Protein 4LRU (pdb70)

B-factor: mean 26.32, std 8.69, range [15.8, 88.45]

Sequence (239 aa):
GSHMVKVLLALTSYNETTFYSDGKKTGVFVVEALHPFEVFRKKGYEIQLASETGTFGWDDHSVVPDFLNGEEDKEIFDNVNSEFNVALKNLKKKASDLDPNDYDIFFGSAGHGTLFDYPNAKDLQKKIATTVYDKGGVVVSAVCHGPAIFENLNDPKTGEPLIKGKKITGFTDIGEDILGVTDIMKKKGNLLTIKKQVAEKEGATYIEEPEGPWDNFTVTDGRIVTGVNPQSAVKTAEDVIAAFECN

Structure (mmCIF, N/CA/C/O backbone):
data_4LRU
#
_entry.id   4LRU
#
_cell.length_a   92.230
_cell.length_b   92.230
_cell.length_c   59.367
_cell.angle_alpha   90.00
_cell.angle_beta   90.00
_cell.angle_gamma   90.00
#
_symmetry.space_group_name_H-M   'P 42 21 2'
#
loop_
_entity.id
_entity.type
_entity.pdbx_description
1 polymer 'Glyoxalase III (glutathione-independent)'
2 non-polymer 1,2-ETHANEDIOL
3 non-polymer 'ACETATE ION'
4 water water
#
loop_
_atom_site.group_PDB
_atom_site.id
_atom_site.type_symbol
_atom_site.label_atom_id
_atom_site.label_alt_id
_atom_site.label_comp_id
_atom_site.label_asym_id
_atom_site.label_entity_id
_atom_site.label_seq_id
_atom_site.pdbx_PDB_ins_code
_atom_site.Cartn_x
_atom_site.Cartn_y
_atom_site.Cartn_z
_atom_site.occupancy
_atom_site.B_iso_or_equiv
_atom_site.auth_seq_id
_atom_site.auth_comp_id
_atom_site.auth_asym_id
_atom_site.auth_atom_id
_atom_site.pdbx_PDB_model_num
ATOM 1 N N . GLY A 1 1 ? 29.505 16.165 -4.481 1.00 38.31 -2 GLY A N 1
ATOM 2 C CA . GLY A 1 1 ? 28.740 15.220 -5.346 1.00 37.05 -2 GLY A CA 1
ATOM 3 C C . GLY A 1 1 ? 27.318 15.689 -5.580 1.00 41.24 -2 GLY A C 1
ATOM 4 O O . GLY A 1 1 ? 26.865 16.649 -4.955 1.00 39.45 -2 GLY A O 1
ATOM 5 N N . SER A 1 2 ? 26.616 15.010 -6.488 1.00 38.77 -1 SER A N 1
ATOM 6 C CA . SER A 1 2 ? 25.232 15.347 -6.822 1.00 34.23 -1 SER A CA 1
ATOM 7 C C . SER A 1 2 ? 24.408 14.075 -6.918 1.00 33.96 -1 SER A C 1
ATOM 8 O O . SER A 1 2 ? 24.955 12.970 -6.878 1.00 31.55 -1 SER A O 1
ATOM 11 N N . HIS A 1 3 ? 23.102 14.239 -7.097 1.00 35.58 0 HIS A N 1
ATOM 12 C CA . HIS A 1 3 ? 22.195 13.115 -7.299 1.00 35.46 0 HIS A CA 1
ATOM 13 C C . HIS A 1 3 ? 22.318 12.474 -8.674 1.00 34.73 0 HIS A C 1
ATOM 14 O O . HIS A 1 3 ? 21.651 11.474 -8.959 1.00 35.28 0 HIS A O 1
ATOM 21 N N . MET A 1 4 ? 23.182 13.011 -9.527 1.00 31.96 1 MET A N 1
ATOM 22 C CA . MET A 1 4 ? 23.522 12.285 -10.734 1.00 30.58 1 MET A CA 1
ATOM 23 C C . MET A 1 4 ? 24.354 11.040 -10.423 1.00 26.86 1 MET A C 1
ATOM 24 O O . MET A 1 4 ? 24.363 10.102 -11.214 1.00 26.25 1 MET A O 1
ATOM 29 N N . VAL A 1 5 ? 25.023 11.016 -9.269 1.00 26.06 2 VAL A N 1
ATOM 30 C CA . VAL A 1 5 ? 25.640 9.797 -8.781 1.00 23.91 2 VAL A CA 1
ATOM 31 C C . VAL A 1 5 ? 24.651 9.106 -7.867 1.00 24.32 2 VAL A C 1
ATOM 32 O O . VAL A 1 5 ? 24.291 9.642 -6.812 1.00 25.39 2 VAL A O 1
ATOM 36 N N . LYS A 1 6 ? 24.230 7.910 -8.263 1.00 23.30 3 LYS A N 1
ATOM 37 C CA . LYS A 1 6 ? 23.298 7.140 -7.471 1.00 22.89 3 LYS A CA 1
ATOM 38 C C . LYS A 1 6 ? 23.968 5.885 -6.956 1.00 21.98 3 LYS A C 1
ATOM 39 O O . LYS A 1 6 ? 24.561 5.119 -7.720 1.00 22.19 3 LYS A O 1
ATOM 45 N N . VAL A 1 7 ? 23.934 5.741 -5.635 1.00 20.11 4 VAL A N 1
ATOM 46 C CA . VAL A 1 7 ? 24.475 4.596 -4.956 1.00 19.55 4 VAL A CA 1
ATOM 47 C C . VAL A 1 7 ? 23.357 3.570 -4.797 1.00 19.21 4 VAL A C 1
ATOM 48 O O . VAL A 1 7 ? 22.282 3.898 -4.288 1.00 20.59 4 VAL A O 1
ATOM 52 N N . LEU A 1 8 ? 23.622 2.347 -5.239 1.00 19.72 5 LEU A N 1
ATOM 53 C CA . LEU A 1 8 ? 22.791 1.211 -4.865 1.00 18.10 5 LEU A CA 1
ATOM 54 C C . LEU A 1 8 ? 23.339 0.656 -3.570 1.00 15.81 5 LEU A C 1
ATOM 55 O O . LEU A 1 8 ? 24.410 0.025 -3.536 1.00 18.66 5 LEU A O 1
ATOM 60 N N . LEU A 1 9 ? 22.624 0.934 -2.490 1.00 17.53 6 LEU A N 1
ATOM 61 C CA . LEU A 1 9 ? 22.973 0.403 -1.186 1.00 16.83 6 LEU A CA 1
ATOM 62 C C . LEU A 1 9 ? 22.154 -0.869 -0.958 1.00 17.61 6 LEU A C 1
ATOM 63 O O . LEU A 1 9 ? 20.957 -0.806 -0.682 1.00 18.98 6 LEU A O 1
ATOM 68 N N . ALA A 1 10 ? 22.809 -2.017 -1.141 1.00 17.02 7 ALA A N 1
ATOM 69 C CA . ALA A 1 10 ? 22.158 -3.323 -1.040 1.00 18.50 7 ALA A CA 1
ATOM 70 C C . ALA A 1 10 ? 22.047 -3.742 0.430 1.00 18.39 7 ALA A C 1
ATOM 71 O O . ALA A 1 10 ? 22.977 -3.548 1.223 1.00 17.38 7 ALA A O 1
ATOM 73 N N . LEU A 1 11 ? 20.890 -4.301 0.775 1.00 17.58 8 LEU A N 1
ATOM 74 C CA . LEU A 1 11 ? 20.634 -4.927 2.056 1.00 16.61 8 LEU A CA 1
ATOM 75 C C . LEU A 1 11 ? 20.301 -6.391 1.829 1.00 16.64 8 LEU A C 1
ATOM 76 O O . LEU A 1 11 ? 19.640 -6.723 0.837 1.00 17.39 8 LEU A O 1
ATOM 81 N N . THR A 1 12 ? 20.683 -7.253 2.764 1.00 15.80 9 THR A N 1
ATOM 82 C CA . THR A 1 12 ? 20.174 -8.619 2.744 1.00 17.21 9 THR A CA 1
ATOM 83 C C . THR A 1 12 ? 18.664 -8.683 2.990 1.00 17.36 9 THR A C 1
ATOM 84 O O . THR A 1 12 ? 18.106 -7.912 3.772 1.00 18.25 9 THR A O 1
ATOM 88 N N . SER A 1 13 ? 18.026 -9.650 2.325 1.00 18.71 10 SER A N 1
ATOM 89 C CA . SER A 1 13 ? 16.607 -9.945 2.480 1.00 18.06 10 SER A CA 1
ATOM 90 C C . SER A 1 13 ? 16.342 -11.119 3.443 1.00 19.04 10 SER A C 1
ATOM 91 O O . SER A 1 13 ? 15.196 -11.403 3.776 1.00 18.28 10 SER A O 1
ATOM 94 N N . TYR A 1 14 ? 17.403 -11.766 3.919 1.00 17.53 11 TYR A N 1
ATOM 95 C CA . TYR A 1 14 ? 17.263 -12.935 4.772 1.00 19.32 11 TYR A CA 1
ATOM 96 C C . TYR A 1 14 ? 17.126 -12.454 6.208 1.00 19.38 11 TYR A C 1
ATOM 97 O O . TYR A 1 14 ? 17.942 -11.657 6.659 1.00 18.52 11 TYR A O 1
ATOM 106 N N . ASN A 1 15 ? 16.087 -12.907 6.901 1.00 18.65 12 ASN A N 1
ATOM 107 C CA . ASN A 1 15 ? 15.817 -12.454 8.270 1.00 19.66 12 ASN A CA 1
ATOM 108 C C . ASN A 1 15 ? 15.159 -13.595 9.038 1.00 21.73 12 ASN A C 1
ATOM 109 O O . ASN A 1 15 ? 13.944 -13.771 8.980 1.00 23.18 12 ASN A O 1
ATOM 114 N N . GLU A 1 16 ? 15.9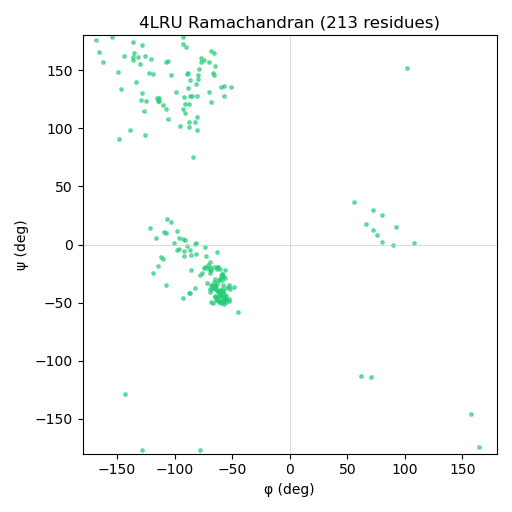88 -14.411 9.688 1.00 20.99 13 GLU A N 1
ATOM 115 C CA . GLU A 1 16 ? 15.537 -15.625 10.356 1.00 22.76 13 GLU A CA 1
ATOM 116 C C . GLU A 1 16 ? 16.347 -15.799 11.631 1.00 23.28 13 GLU A C 1
ATOM 117 O O . GLU A 1 16 ? 17.496 -15.341 11.718 1.00 22.91 13 GLU A O 1
ATOM 123 N N A THR A 1 17 ? 15.769 -16.516 12.584 0.50 24.74 14 THR A N 1
ATOM 124 N N B THR A 1 17 ? 15.749 -16.461 12.608 0.50 23.72 14 THR A N 1
ATOM 125 C CA A THR A 1 17 ? 16.511 -17.051 13.726 0.50 25.79 14 THR A CA 1
ATOM 126 C CA B THR A 1 17 ? 16.492 -17.086 13.703 0.50 23.99 14 THR A CA 1
ATOM 127 C C A THR A 1 17 ? 17.758 -17.799 13.265 0.50 26.80 14 THR A C 1
ATOM 128 C C B THR A 1 17 ? 17.786 -17.691 13.171 0.50 25.19 14 THR A C 1
ATOM 129 O O A THR A 1 17 ? 17.692 -18.659 12.388 0.50 25.90 14 THR A O 1
ATOM 130 O O B THR A 1 17 ? 17.783 -1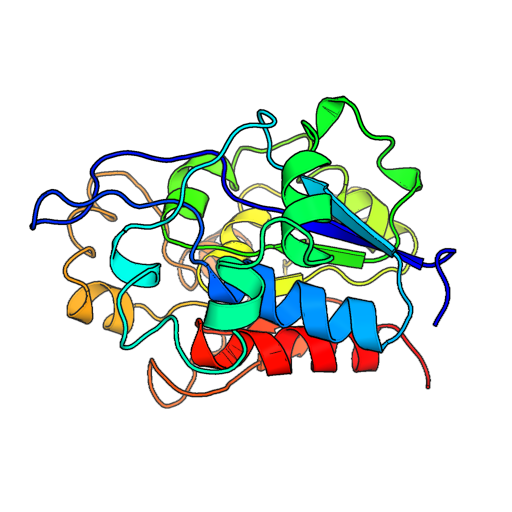8.348 12.133 0.50 23.23 14 THR A O 1
ATOM 137 N N . PHE A 1 18 ? 18.893 -17.462 13.871 1.00 26.75 15 PHE A N 1
ATOM 138 C CA . PHE A 1 18 ? 20.205 -17.804 13.326 1.00 25.43 15 PHE A CA 1
ATOM 139 C C . PHE A 1 18 ? 21.204 -18.128 14.439 1.00 29.60 15 PHE A C 1
ATOM 140 O O . PHE A 1 18 ? 21.895 -19.151 14.397 1.00 31.01 15 PHE A O 1
ATOM 148 N N . TYR A 1 19 ? 21.276 -17.255 15.436 1.00 28.51 16 TYR A N 1
ATOM 149 C CA . TYR A 1 19 ? 22.261 -17.405 16.515 1.00 30.58 16 TYR A CA 1
ATOM 150 C C . TYR A 1 19 ? 21.841 -18.481 17.523 1.00 31.64 16 TYR A C 1
ATOM 151 O O . TYR A 1 19 ? 20.653 -18.776 17.678 1.00 32.55 16 TYR A O 1
ATOM 160 N N . SER A 1 20 ? 22.823 -19.022 18.245 1.00 34.17 17 SER A N 1
ATOM 161 C CA . SER A 1 20 ? 22.562 -19.985 19.315 1.00 37.31 17 SER A CA 1
ATOM 162 C C . SER A 1 20 ? 21.610 -19.470 20.389 1.00 35.90 17 SER A C 1
ATOM 163 O O . SER A 1 20 ? 20.911 -20.255 21.031 1.00 40.81 17 SER A O 1
ATOM 166 N N . ASP A 1 21 ? 21.590 -18.159 20.608 1.00 38.93 18 ASP A N 1
ATOM 167 C CA . ASP A 1 21 ? 20.717 -17.568 21.631 1.00 39.62 18 ASP A CA 1
ATOM 168 C C . ASP A 1 21 ? 19.284 -17.385 21.119 1.00 37.41 18 ASP A C 1
ATOM 169 O O . ASP A 1 21 ? 18.422 -16.845 21.819 1.00 37.97 18 ASP A O 1
ATOM 174 N N . GLY A 1 22 ? 19.041 -17.807 19.879 1.00 37.58 19 GLY A N 1
ATOM 175 C CA . GLY A 1 22 ? 17.699 -17.788 19.311 1.00 34.53 19 GLY A CA 1
ATOM 176 C C . GLY A 1 22 ? 17.358 -16.490 18.602 1.00 32.69 19 GLY A C 1
ATOM 177 O O . GLY A 1 22 ? 16.261 -16.346 18.071 1.00 33.80 19 GLY A O 1
ATOM 178 N N . LYS A 1 23 ? 18.292 -15.543 18.591 1.00 32.36 20 LYS A N 1
ATOM 179 C CA . LYS A 1 23 ? 18.048 -14.249 17.954 1.00 30.59 20 LYS A CA 1
ATOM 180 C C . LYS A 1 23 ? 18.161 -14.356 16.436 1.00 28.74 20 LYS A C 1
ATOM 181 O O . LYS A 1 23 ? 18.817 -15.260 15.909 1.00 27.29 20 LYS A O 1
ATOM 187 N N . LYS A 1 24 ? 17.576 -13.385 15.738 1.00 24.54 21 LYS A N 1
ATOM 188 C CA . LYS A 1 24 ? 17.615 -13.358 14.280 1.00 24.11 21 LYS A CA 1
ATOM 189 C C . LYS A 1 24 ? 18.832 -12.641 13.716 1.00 23.97 21 LYS A C 1
ATOM 190 O O . LYS A 1 24 ? 19.318 -11.667 14.301 1.00 23.31 21 LYS A O 1
ATOM 196 N N . THR A 1 25 ? 19.308 -13.100 12.558 1.00 21.02 22 THR A N 1
ATOM 197 C CA . THR A 1 25 ? 20.137 -12.261 11.719 1.00 20.14 22 THR A CA 1
ATOM 198 C C . THR A 1 25 ? 19.298 -11.523 10.687 1.00 21.60 22 THR A C 1
ATOM 199 O O . THR A 1 25 ? 18.066 -11.694 10.616 1.00 19.48 22 THR A O 1
ATOM 203 N N . GLY A 1 26 ? 19.985 -10.705 9.904 1.00 19.27 23 GLY A N 1
ATOM 204 C CA . GLY A 1 26 ? 19.384 -9.760 8.977 1.00 19.86 23 GLY A CA 1
ATOM 205 C C . GLY A 1 26 ? 20.396 -8.677 8.707 1.00 18.39 23 GLY A C 1
ATOM 206 O O . GLY A 1 26 ? 21.593 -8.951 8.674 1.00 18.93 23 GLY A O 1
ATOM 207 N N . VAL A 1 27 ? 19.922 -7.455 8.507 1.00 18.31 24 VAL A N 1
ATOM 208 C CA . VAL A 1 27 ? 20.782 -6.316 8.165 1.00 16.36 24 VAL A CA 1
ATOM 209 C C . VAL A 1 27 ? 21.428 -5.775 9.441 1.00 16.83 24 VAL A C 1
ATOM 210 O O . VAL A 1 27 ? 20.743 -5.490 10.412 1.00 18.39 24 VAL A O 1
ATOM 214 N N . PHE A 1 28 ? 22.754 -5.648 9.427 1.00 17.13 25 PHE A N 1
ATOM 215 C CA . PHE A 1 28 ? 23.469 -5.077 10.566 1.00 18.84 25 PHE A CA 1
ATOM 216 C C . PHE A 1 28 ? 23.379 -3.570 10.484 1.00 18.74 25 PHE A C 1
ATOM 217 O O . PHE A 1 28 ? 23.949 -2.975 9.583 1.00 18.13 25 PHE A O 1
ATOM 225 N N . VAL A 1 29 ? 22.627 -2.958 11.391 1.00 18.96 26 VAL A N 1
ATOM 226 C CA . VAL A 1 29 ? 22.136 -1.585 11.201 1.00 19.04 26 VAL A CA 1
ATOM 227 C C . VAL A 1 29 ? 23.215 -0.637 10.684 1.00 18.58 26 VAL A C 1
ATOM 228 O O . VAL A 1 29 ? 23.030 -0.006 9.660 1.00 17.79 26 VAL A O 1
ATOM 232 N N . VAL A 1 30 ? 24.319 -0.494 11.408 1.00 19.85 27 VAL A N 1
ATOM 233 C CA . VAL A 1 30 ? 25.270 0.552 11.031 1.00 19.51 27 VAL A CA 1
ATOM 234 C C . VAL A 1 30 ? 26.000 0.286 9.719 1.00 19.24 27 VAL A C 1
ATOM 235 O O . VAL A 1 30 ? 26.553 1.203 9.137 1.00 19.54 27 VAL A O 1
ATOM 239 N N . GLU A 1 31 ? 25.958 -0.953 9.219 1.00 18.56 28 GLU A N 1
ATOM 240 C CA . GLU A 1 31 ? 26.523 -1.247 7.906 1.00 17.24 28 GLU A CA 1
ATOM 241 C C . GLU A 1 31 ? 25.711 -0.696 6.756 1.00 18.57 28 GLU A C 1
ATOM 242 O O . GLU A 1 31 ? 26.229 -0.547 5.659 1.00 19.57 28 GLU A O 1
ATOM 248 N N . ALA A 1 32 ? 24.440 -0.406 7.021 1.00 16.46 29 ALA A N 1
ATOM 2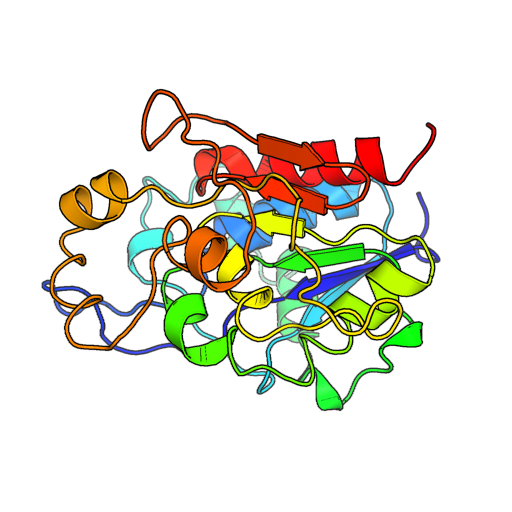49 C CA . ALA A 1 32 ? 23.601 0.387 6.143 1.00 18.23 29 ALA A CA 1
ATOM 250 C C . ALA A 1 32 ? 23.635 1.864 6.505 1.00 16.89 29 ALA A C 1
ATOM 251 O O . ALA A 1 32 ? 23.739 2.717 5.616 1.00 19.59 29 ALA A O 1
ATOM 253 N N . LEU A 1 33 ? 23.517 2.167 7.796 1.00 18.62 30 LEU A N 1
ATOM 254 C CA . LEU A 1 33 ? 23.395 3.555 8.254 1.00 19.02 30 LEU A CA 1
ATOM 255 C C . LEU A 1 33 ? 24.673 4.370 8.003 1.00 19.37 30 LEU A C 1
ATOM 256 O O . LEU A 1 33 ? 24.602 5.468 7.445 1.00 20.31 30 LEU A O 1
ATOM 261 N N . HIS A 1 34 ? 25.825 3.853 8.407 1.00 18.74 31 HIS A N 1
ATOM 262 C CA . HIS A 1 34 ? 27.064 4.599 8.235 1.00 19.00 31 HIS A CA 1
ATOM 263 C C . HIS A 1 34 ? 27.350 4.927 6.770 1.00 19.47 31 HIS A C 1
ATOM 264 O O . HIS A 1 34 ? 27.586 6.098 6.437 1.00 20.79 31 HIS A O 1
ATOM 271 N N . PRO A 1 35 ? 27.291 3.919 5.877 1.00 17.69 32 PRO A N 1
ATOM 272 C CA . PRO A 1 35 ? 27.569 4.257 4.487 1.00 19.57 32 PRO A CA 1
ATOM 273 C C . PRO A 1 35 ? 26.512 5.181 3.903 1.00 19.74 32 PRO A C 1
ATOM 274 O O . PRO A 1 35 ? 26.835 6.084 3.130 1.00 19.69 32 PRO A O 1
ATOM 278 N N . PHE A 1 36 ? 25.245 4.986 4.278 1.00 18.58 33 PHE A N 1
ATOM 279 C CA . PHE A 1 36 ? 24.199 5.909 3.853 1.00 19.12 33 PHE A CA 1
ATOM 280 C C . PHE A 1 36 ? 24.602 7.340 4.206 1.00 20.10 33 PHE A C 1
ATOM 281 O O . PHE A 1 36 ? 24.527 8.254 3.380 1.00 21.18 33 PHE A O 1
ATOM 289 N N . GLU A 1 37 ? 25.030 7.541 5.441 1.00 19.50 34 GLU A N 1
ATOM 290 C CA . GLU A 1 37 ? 25.330 8.901 5.894 1.00 20.59 34 GLU A CA 1
ATOM 291 C C . GLU A 1 37 ? 26.573 9.470 5.202 1.00 19.77 34 GLU A C 1
ATOM 292 O O . GLU A 1 37 ? 26.612 10.662 4.896 1.00 21.49 34 GLU A O 1
ATOM 298 N N . VAL A 1 38 ? 27.588 8.640 4.990 1.00 20.17 35 VAL A N 1
ATOM 299 C CA . VAL A 1 38 ? 28.809 9.094 4.311 1.00 19.43 35 VAL A CA 1
ATOM 300 C C . VAL A 1 38 ? 28.462 9.562 2.896 1.00 21.74 35 VAL A C 1
ATOM 301 O O . VAL A 1 38 ? 28.844 10.651 2.471 1.00 21.76 35 VAL A O 1
ATOM 305 N N . PHE A 1 39 ? 27.726 8.732 2.170 1.00 20.03 36 PHE A N 1
ATOM 306 C CA . PHE A 1 39 ? 27.341 9.071 0.810 1.00 20.82 36 PHE A CA 1
ATOM 307 C C . PHE A 1 39 ? 26.359 10.249 0.767 1.00 21.53 36 PHE A C 1
ATOM 308 O O . PHE A 1 39 ? 26.418 11.071 -0.146 1.00 22.74 36 PHE A O 1
ATOM 316 N N . ARG A 1 40 ? 25.464 10.338 1.745 1.00 21.79 37 ARG A N 1
ATOM 317 C CA . ARG A 1 40 ? 24.533 11.460 1.805 1.00 22.89 37 ARG A CA 1
ATOM 318 C C . ARG A 1 40 ? 25.295 12.767 1.993 1.00 23.92 37 ARG A C 1
ATOM 319 O O . ARG A 1 40 ? 25.035 13.760 1.304 1.00 25.10 37 ARG A O 1
ATOM 327 N N . LYS A 1 41 ? 26.231 12.778 2.940 1.00 24.12 38 LYS A N 1
ATOM 328 C CA . LYS A 1 41 ? 26.983 13.991 3.228 1.00 26.05 38 LYS A CA 1
ATOM 329 C C . LYS A 1 41 ? 27.839 14.402 2.033 1.00 25.37 38 LYS A C 1
ATOM 330 O O . LYS A 1 41 ? 28.041 15.594 1.777 1.00 27.89 38 LYS A O 1
ATOM 336 N N . LYS A 1 42 ? 28.264 13.409 1.262 1.00 24.60 39 LYS A N 1
ATOM 337 C CA . LYS A 1 42 ? 29.018 13.647 0.033 1.00 26.50 39 LYS A CA 1
ATOM 338 C C . LYS A 1 42 ? 28.166 14.294 -1.073 1.00 26.94 39 LYS A C 1
ATOM 339 O O . LYS A 1 42 ? 28.700 14.931 -1.967 1.00 28.42 39 LYS A O 1
ATOM 345 N N . GLY A 1 43 ? 26.850 14.102 -1.013 1.00 25.66 40 GLY A N 1
ATOM 346 C CA . GLY A 1 43 ? 25.939 14.684 -1.966 1.00 26.86 40 GLY A CA 1
ATOM 347 C C . GLY A 1 43 ? 25.313 13.745 -2.974 1.00 24.52 40 GLY A C 1
ATOM 348 O O . GLY A 1 43 ? 24.528 14.188 -3.828 1.00 26.93 40 GLY A O 1
ATOM 349 N N . TYR A 1 44 ? 25.648 12.464 -2.870 1.00 23.86 41 TYR A N 1
ATOM 350 C CA . TYR A 1 44 ? 25.105 11.451 -3.759 1.00 23.65 41 TYR A CA 1
ATOM 351 C C . TYR A 1 44 ? 23.652 11.135 -3.398 1.00 24.97 41 TYR A C 1
ATOM 352 O O . TYR A 1 44 ? 23.211 11.383 -2.273 1.00 27.44 41 TYR A O 1
ATOM 361 N N . GLU A 1 45 ? 22.924 10.587 -4.366 1.00 26.41 42 GLU A N 1
ATOM 362 C CA . GLU A 1 45 ? 21.638 9.967 -4.111 1.00 26.35 42 GLU A CA 1
ATOM 363 C C . GLU A 1 45 ? 21.861 8.524 -3.714 1.00 23.30 42 GLU A C 1
ATOM 364 O O . GLU A 1 45 ? 22.757 7.871 -4.231 1.00 23.52 42 GLU A O 1
ATOM 370 N N . ILE A 1 46 ? 21.078 8.030 -2.765 1.00 22.88 43 ILE A N 1
ATOM 371 C CA . ILE A 1 46 ? 21.215 6.656 -2.335 1.00 20.89 43 ILE A CA 1
ATOM 372 C C . ILE A 1 46 ? 19.877 5.923 -2.447 1.00 23.74 43 ILE A C 1
ATOM 373 O O . ILE A 1 46 ? 18.870 6.355 -1.881 1.00 25.17 43 ILE A O 1
ATOM 378 N N . GLN A 1 47 ? 19.896 4.821 -3.193 1.00 21.89 44 GLN A N 1
ATOM 379 C CA . GLN A 1 47 ? 18.751 3.919 -3.311 1.00 20.76 44 GLN A CA 1
ATOM 380 C C . GLN A 1 47 ? 19.038 2.632 -2.541 1.00 18.18 44 GLN A C 1
ATOM 381 O O . GLN A 1 47 ? 19.960 1.874 -2.876 1.00 19.63 44 GLN A O 1
ATOM 387 N N . LEU A 1 48 ? 18.253 2.371 -1.505 1.00 18.50 45 LEU A N 1
ATOM 388 C CA . LEU A 1 48 ? 18.343 1.103 -0.809 1.00 18.23 45 LEU A CA 1
ATOM 389 C C . LEU A 1 48 ? 17.582 0.038 -1.613 1.00 18.00 45 LEU A C 1
ATOM 390 O O . LEU A 1 48 ? 16.508 0.312 -2.176 1.00 19.02 45 LEU A O 1
ATOM 395 N N . ALA A 1 49 ? 18.116 -1.176 -1.641 1.00 19.49 46 ALA A N 1
ATOM 396 C CA . ALA A 1 49 ? 17.454 -2.294 -2.322 1.00 19.32 46 ALA A CA 1
ATOM 397 C C . ALA A 1 49 ? 17.800 -3.597 -1.629 1.00 18.75 46 ALA A C 1
ATOM 398 O O . ALA A 1 49 ? 18.915 -3.766 -1.114 1.00 19.24 46 ALA A O 1
ATOM 400 N N . SER A 1 50 ? 16.859 -4.537 -1.655 1.00 18.11 47 SER A N 1
ATOM 401 C CA . SER A 1 50 ? 17.181 -5.932 -1.394 1.00 18.06 47 SER A CA 1
ATOM 402 C C . SER A 1 50 ? 16.632 -6.792 -2.526 1.00 16.92 47 SER A C 1
ATOM 403 O O . SER A 1 50 ? 15.883 -6.320 -3.386 1.00 19.61 47 SER A O 1
ATOM 406 N N . GLU A 1 51 ? 16.979 -8.073 -2.526 1.00 18.91 48 GLU A N 1
ATOM 407 C CA . GLU A 1 51 ? 16.587 -8.924 -3.642 1.00 19.65 48 GLU A CA 1
ATOM 408 C C . GLU A 1 51 ? 15.066 -9.162 -3.700 1.00 20.09 48 GLU A C 1
ATOM 409 O O . GLU A 1 51 ? 14.502 -9.450 -4.767 1.00 21.75 48 GLU A O 1
ATOM 415 N N . THR A 1 52 ? 14.388 -8.988 -2.571 1.00 19.67 49 THR A N 1
ATOM 416 C CA . THR A 1 52 ? 12.949 -9.185 -2.499 1.00 19.95 49 THR A CA 1
ATOM 417 C C . THR A 1 52 ? 12.155 -7.894 -2.260 1.00 20.38 49 THR A C 1
ATOM 418 O O . THR A 1 52 ? 10.923 -7.901 -2.320 1.00 22.32 49 THR A O 1
ATOM 422 N N . GLY A 1 53 ? 12.855 -6.810 -1.923 1.00 19.59 50 GLY A N 1
ATOM 423 C CA . GLY A 1 53 ? 12.200 -5.625 -1.393 1.00 20.07 50 GLY A CA 1
ATOM 424 C C . GLY A 1 53 ? 11.842 -5.674 0.081 1.00 20.63 50 GLY A C 1
ATOM 425 O O . GLY A 1 53 ? 11.188 -4.756 0.602 1.00 22.26 50 GLY A O 1
ATOM 426 N N . THR A 1 54 ? 12.199 -6.768 0.757 1.00 19.11 51 THR A N 1
ATOM 427 C CA . THR A 1 54 ? 11.931 -6.924 2.178 1.00 20.00 51 THR A CA 1
ATOM 428 C C . THR A 1 54 ? 13.249 -7.115 2.914 1.00 18.56 51 THR A C 1
ATOM 429 O O . THR A 1 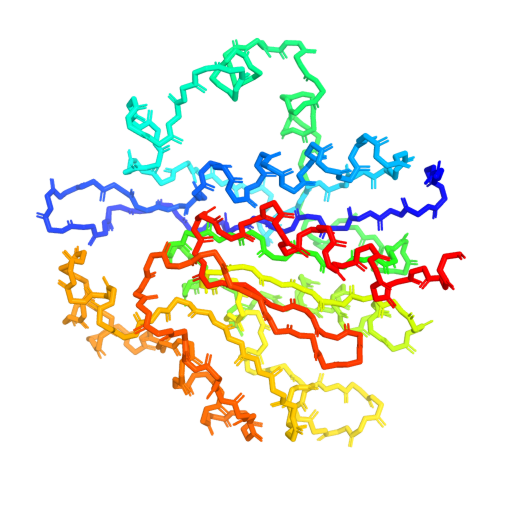54 ? 14.260 -7.469 2.315 1.00 18.78 51 THR A O 1
ATOM 433 N N . PHE A 1 55 ? 13.234 -6.855 4.215 1.00 21.64 52 PHE A N 1
ATOM 434 C CA . PHE A 1 55 ? 14.400 -7.047 5.065 1.00 20.86 52 PHE A CA 1
ATOM 435 C C . PHE A 1 55 ? 13.965 -7.013 6.526 1.00 20.24 52 PHE A C 1
ATOM 436 O O . PHE A 1 55 ? 12.846 -6.594 6.862 1.00 21.39 52 PHE A O 1
ATOM 444 N N . GLY A 1 56 ? 14.863 -7.459 7.400 1.00 20.06 53 GLY A N 1
ATOM 445 C CA . GLY A 1 56 ? 14.741 -7.207 8.832 1.00 21.58 53 GLY A CA 1
ATOM 446 C C . GLY A 1 56 ? 16.105 -6.978 9.445 1.00 19.52 53 GLY A C 1
ATOM 447 O O . GLY A 1 56 ? 17.127 -7.264 8.822 1.00 18.55 53 GLY A O 1
ATOM 448 N N . TRP A 1 57 ? 16.122 -6.389 10.637 1.00 21.11 54 TRP A N 1
ATOM 449 C CA . TRP A 1 57 ? 17.386 -6.072 11.285 1.00 20.19 54 TRP A CA 1
ATOM 450 C C . TRP A 1 57 ? 17.979 -7.306 11.937 1.00 19.51 54 TRP A C 1
ATOM 451 O O . TRP A 1 57 ? 17.260 -8.139 12.486 1.00 21.68 54 TRP A O 1
ATOM 462 N N . ASP A 1 58 ? 19.302 -7.386 11.926 1.00 19.96 55 ASP A N 1
ATOM 463 C CA . ASP A 1 58 ? 20.008 -8.354 12.758 1.00 19.01 55 ASP A CA 1
ATOM 464 C C . ASP A 1 58 ? 19.829 -7.950 14.227 1.00 21.97 55 ASP A C 1
ATOM 465 O O . ASP A 1 58 ? 20.132 -6.823 14.595 1.00 21.17 55 ASP A O 1
ATOM 470 N N . ASP A 1 59 ? 19.280 -8.834 15.054 1.00 20.35 56 ASP A N 1
ATOM 471 C CA . ASP A 1 59 ? 18.920 -8.482 16.440 1.00 21.73 56 ASP A CA 1
ATOM 472 C C . ASP A 1 59 ? 20.160 -8.069 17.253 1.00 21.91 56 ASP A C 1
ATOM 473 O O . ASP A 1 59 ? 20.073 -7.257 18.181 1.00 22.94 56 ASP A O 1
ATOM 478 N N . HIS A 1 60 ? 21.310 -8.638 16.921 1.00 23.43 57 HIS A N 1
ATOM 479 C CA . HIS A 1 60 ? 22.537 -8.301 17.637 1.00 23.54 57 HIS A CA 1
ATOM 480 C C . HIS A 1 60 ? 23.029 -6.881 17.311 1.00 23.22 57 HIS A C 1
ATOM 481 O O . HIS A 1 60 ? 23.787 -6.291 18.093 1.00 25.34 57 HIS A O 1
ATOM 488 N N . SER A 1 61 ? 22.532 -6.308 16.219 1.00 20.30 58 SER A N 1
ATOM 489 C CA . SER A 1 61 ? 23.013 -5.001 15.740 1.00 20.63 58 SER A CA 1
ATOM 490 C C . SER A 1 61 ? 22.218 -3.810 16.286 1.00 21.27 58 SER A C 1
ATOM 491 O O . SER A 1 61 ? 22.622 -2.659 16.102 1.00 22.29 58 SER A O 1
ATOM 494 N N . VAL A 1 62 ? 21.089 -4.072 16.936 1.00 23.79 59 VAL A N 1
ATOM 495 C CA . VAL A 1 62 ? 20.240 -2.998 17.476 1.00 23.61 59 VAL A CA 1
ATOM 496 C C . VAL A 1 62 ? 20.484 -2.687 18.963 1.00 25.77 59 VAL A C 1
ATOM 497 O O . VAL A 1 62 ? 19.871 -1.777 19.532 1.00 27.27 59 VAL A O 1
ATOM 501 N N . VAL A 1 63 ? 21.358 -3.453 19.602 1.00 23.64 60 VAL A N 1
ATOM 502 C CA . VAL A 1 63 ? 21.641 -3.274 21.019 1.00 26.96 60 VAL A CA 1
ATOM 503 C C . VAL A 1 63 ? 22.411 -1.976 21.263 1.00 26.54 60 VAL A C 1
ATOM 504 O O . VAL A 1 63 ? 23.090 -1.471 20.362 1.00 25.00 60 VAL A O 1
ATOM 508 N N . PRO A 1 64 ? 22.328 -1.457 22.490 1.00 28.77 61 PRO A N 1
ATOM 509 C CA . PRO A 1 64 ? 22.961 -0.181 22.815 1.00 30.07 61 PRO A CA 1
ATOM 510 C C . PRO A 1 64 ? 24.434 -0.105 22.426 1.00 30.79 61 PRO A C 1
ATOM 511 O O . PRO A 1 64 ? 24.893 0.943 21.963 1.00 30.39 61 PRO A O 1
ATOM 515 N N . ASP A 1 65 ? 25.174 -1.199 22.589 1.00 29.44 62 ASP A N 1
ATOM 516 C CA . ASP A 1 65 ? 26.601 -1.203 22.255 1.00 31.36 62 ASP A CA 1
ATOM 517 C C . ASP A 1 65 ? 26.890 -0.900 20.780 1.00 31.49 62 ASP A C 1
ATOM 518 O O . ASP A 1 65 ? 27.955 -0.376 20.446 1.00 32.20 62 ASP A O 1
ATOM 523 N N . PHE A 1 66 ? 25.971 -1.264 19.889 1.00 25.72 63 PHE A N 1
ATOM 524 C CA . PHE A 1 66 ? 26.202 -1.131 18.461 1.00 26.14 63 PHE A CA 1
ATOM 525 C C . PHE A 1 66 ? 25.349 -0.033 17.833 1.00 24.48 63 PHE A C 1
ATOM 526 O O . PHE A 1 66 ? 25.548 0.304 16.661 1.00 27.38 63 PHE A O 1
ATOM 534 N N . LEU A 1 67 ? 24.370 0.457 18.585 1.00 22.55 64 LEU A N 1
ATOM 535 C CA . LEU A 1 67 ? 23.448 1.464 18.075 1.00 23.11 64 LEU A CA 1
ATOM 536 C C . LEU A 1 67 ? 23.188 2.507 19.143 1.00 23.92 64 LEU A C 1
ATOM 537 O O . LEU A 1 67 ? 22.399 2.303 20.065 1.00 23.87 64 LEU A O 1
ATOM 542 N N . ASN A 1 68 ? 23.898 3.628 19.042 1.00 24.89 65 ASN A N 1
ATOM 543 C CA . ASN A 1 68 ? 23.903 4.615 20.106 1.00 26.25 65 ASN A CA 1
ATOM 544 C C . ASN A 1 68 ? 24.219 5.992 19.538 1.00 25.16 65 ASN A C 1
ATOM 545 O O . ASN A 1 68 ? 24.440 6.128 18.348 1.00 24.43 65 ASN A O 1
ATOM 550 N N . GLY A 1 69 ? 24.223 7.002 20.398 1.00 28.75 66 GLY A N 1
ATOM 551 C CA . GLY A 1 69 ? 24.648 8.340 19.995 1.00 30.43 66 GLY A CA 1
ATOM 552 C C . GLY A 1 69 ? 23.792 8.882 18.865 1.00 29.71 66 GLY A C 1
ATOM 553 O O . GLY A 1 69 ? 22.584 8.661 18.827 1.00 27.01 66 GLY A O 1
ATOM 554 N N A GLU A 1 70 ? 24.428 9.586 17.936 0.50 28.66 67 GLU A N 1
ATOM 555 N N B GLU A 1 70 ? 24.421 9.612 17.949 0.50 31.14 67 GLU A N 1
ATOM 556 C CA A GLU A 1 70 ? 23.715 10.216 16.831 0.50 27.62 67 GLU A CA 1
ATOM 557 C CA B GLU A 1 70 ? 23.704 10.217 16.832 0.50 32.01 67 GLU A CA 1
ATOM 558 C C A GLU A 1 70 ? 23.160 9.174 15.854 0.50 26.52 67 GLU A C 1
ATOM 559 C C B GLU A 1 70 ? 23.114 9.142 15.915 0.50 28.98 67 GLU A C 1
ATOM 560 O O A GLU A 1 70 ? 22.147 9.413 15.203 0.50 25.12 67 GLU A O 1
ATOM 561 O O B GLU A 1 70 ? 22.028 9.323 15.369 0.50 27.69 67 GLU A O 1
ATOM 572 N N . ASP A 1 71 ? 23.814 8.021 15.765 1.00 25.88 68 ASP A N 1
ATOM 573 C CA . ASP A 1 71 ? 23.310 6.906 14.938 1.00 26.18 68 ASP A CA 1
ATOM 574 C C . ASP A 1 71 ? 21.905 6.519 15.403 1.00 26.56 68 ASP A C 1
ATOM 575 O O . ASP A 1 71 ? 20.996 6.354 14.597 1.00 27.24 68 ASP A O 1
ATOM 580 N N . LYS A 1 72 ? 21.745 6.367 16.710 1.00 26.49 69 LYS A N 1
ATOM 581 C CA . LYS A 1 72 ? 20.474 5.922 17.277 1.00 24.14 69 LYS A CA 1
ATOM 582 C C . LYS A 1 72 ? 19.403 6.985 17.090 1.00 25.96 69 LYS A C 1
ATOM 583 O O . LYS A 1 72 ? 18.245 6.674 16.810 1.00 27.60 69 LYS A O 1
ATOM 589 N N . GLU A 1 73 ? 19.801 8.241 17.242 1.00 27.57 70 GLU A N 1
ATOM 590 C CA . GLU A 1 73 ? 18.896 9.359 17.011 1.00 29.45 70 GLU A CA 1
ATOM 591 C C . GLU A 1 73 ? 18.335 9.297 15.590 1.00 28.84 70 GLU A C 1
ATOM 592 O O . GLU A 1 73 ? 17.122 9.415 15.372 1.00 31.77 70 GLU A O 1
ATOM 598 N N . ILE A 1 74 ? 19.226 9.084 14.631 1.00 27.85 71 ILE A N 1
ATOM 599 C CA . ILE A 1 74 ? 18.845 8.971 13.234 1.00 25.54 71 ILE A CA 1
ATOM 600 C C . ILE A 1 74 ? 17.937 7.754 13.051 1.00 27.02 71 ILE A C 1
ATOM 601 O O . ILE A 1 74 ? 16.901 7.816 12.393 1.00 26.39 71 ILE A O 1
ATOM 606 N N . PHE A 1 75 ? 18.324 6.641 13.658 1.00 24.14 72 PHE A N 1
ATOM 607 C CA . PHE A 1 75 ? 17.535 5.428 13.569 1.00 25.22 72 PHE A CA 1
ATOM 608 C C . PHE A 1 75 ? 16.122 5.605 14.144 1.00 25.06 72 PHE A C 1
ATOM 609 O O . PHE A 1 75 ? 15.161 5.073 13.591 1.00 27.95 72 PHE A O 1
ATOM 617 N N . ASP A 1 76 ? 15.991 6.342 15.241 1.00 25.86 73 ASP A N 1
ATOM 618 C CA . ASP A 1 76 ? 14.703 6.453 15.936 1.00 27.54 73 ASP A CA 1
ATOM 619 C C . ASP A 1 76 ? 13.822 7.543 15.350 1.00 30.48 73 ASP A C 1
ATOM 620 O O . ASP A 1 76 ? 12.610 7.558 15.575 1.00 35.32 73 ASP A O 1
ATOM 625 N N . ASN A 1 77 ? 14.434 8.494 14.658 1.00 30.09 74 ASN A N 1
ATOM 626 C CA . ASN A 1 77 ? 13.688 9.619 14.100 1.00 31.89 74 ASN A CA 1
ATOM 627 C C . ASN A 1 77 ? 13.047 9.192 12.775 1.00 30.44 74 ASN A C 1
ATOM 628 O O . ASN A 1 77 ? 13.730 9.074 11.761 1.00 27.84 74 ASN A O 1
ATOM 633 N N . VAL A 1 78 ? 11.735 8.971 12.793 1.00 33.29 75 VAL A N 1
ATOM 634 C CA . VAL A 1 78 ? 11.033 8.427 11.633 1.00 34.43 75 VAL A CA 1
ATOM 635 C C . VAL A 1 78 ? 11.155 9.341 10.414 1.00 33.04 75 VAL A C 1
ATOM 636 O O . VAL A 1 78 ? 10.972 8.889 9.284 1.00 33.20 75 VAL A O 1
ATOM 640 N N . ASN A 1 79 ? 11.456 10.618 10.642 1.00 32.13 76 ASN A N 1
ATOM 641 C CA . ASN A 1 79 ? 11.606 11.573 9.554 1.00 33.63 76 ASN A CA 1
ATOM 642 C C . ASN A 1 79 ? 13.045 11.790 9.094 1.00 32.34 76 ASN A C 1
ATOM 643 O O . ASN A 1 79 ? 13.306 12.616 8.232 1.00 31.39 76 ASN A O 1
ATOM 648 N N . SER A 1 80 ? 13.984 11.025 9.634 1.00 27.69 77 SER A N 1
ATOM 649 C CA . SER A 1 80 ? 15.365 11.132 9.194 1.00 27.60 77 SER A CA 1
ATOM 650 C C . SER A 1 80 ? 15.487 10.694 7.737 1.00 25.86 77 SER A C 1
ATOM 651 O O . SER A 1 80 ? 14.696 9.878 7.266 1.00 26.10 77 SER A O 1
ATOM 654 N N . GLU A 1 81 ? 16.486 11.216 7.033 1.00 26.88 78 GLU A N 1
ATOM 655 C CA . GLU A 1 81 ? 16.709 10.842 5.649 1.00 27.62 78 GLU A CA 1
ATOM 656 C C . GLU A 1 81 ? 16.932 9.332 5.536 1.00 25.85 78 GLU A C 1
ATOM 657 O O . GLU A 1 81 ? 16.421 8.702 4.607 1.00 24.80 78 GLU A O 1
ATOM 663 N N . PHE A 1 82 ? 17.645 8.748 6.502 1.00 23.93 79 PHE A N 1
ATOM 664 C CA . PHE A 1 82 ? 17.823 7.293 6.556 1.00 22.18 79 PHE A CA 1
ATOM 665 C C . PHE A 1 82 ? 16.483 6.544 6.558 1.00 23.74 79 PHE A C 1
ATOM 666 O O . PHE A 1 82 ? 16.297 5.594 5.784 1.00 23.25 79 PHE A O 1
ATOM 674 N N . ASN A 1 83 ? 15.574 6.958 7.431 1.00 24.83 80 ASN A N 1
ATOM 675 C CA . ASN A 1 83 ? 14.256 6.314 7.523 1.00 24.44 80 ASN A CA 1
ATOM 676 C C . ASN A 1 83 ? 13.375 6.561 6.312 1.00 27.13 80 ASN A C 1
ATOM 677 O O . ASN A 1 83 ? 12.643 5.668 5.881 1.00 26.09 80 ASN A O 1
ATOM 682 N N . VAL A 1 84 ? 13.475 7.748 5.727 1.00 25.88 81 VAL A N 1
ATOM 683 C CA . VAL A 1 84 ? 12.799 8.004 4.464 1.00 28.38 81 VAL A CA 1
ATOM 684 C C . VAL A 1 84 ? 13.310 7.025 3.407 1.00 27.36 81 VAL A C 1
ATOM 685 O O . VAL A 1 84 ? 12.529 6.445 2.637 1.00 28.25 81 VAL A O 1
ATOM 689 N N . ALA A 1 85 ? 14.626 6.835 3.375 1.00 25.08 82 ALA A N 1
ATOM 690 C CA . ALA A 1 85 ? 15.234 5.907 2.436 1.00 23.97 82 ALA A CA 1
ATOM 691 C C . ALA A 1 85 ? 14.800 4.456 2.662 1.00 25.86 82 ALA A C 1
ATOM 692 O O . ALA A 1 85 ? 14.575 3.712 1.702 1.00 25.95 82 ALA A O 1
ATOM 694 N N . LEU A 1 86 ? 14.673 4.045 3.923 1.00 24.07 83 LEU A N 1
ATOM 695 C CA . LEU A 1 86 ? 14.152 2.711 4.216 1.00 26.64 83 LEU A CA 1
ATOM 696 C C . LEU A 1 86 ? 12.737 2.544 3.687 1.00 26.78 83 LEU A C 1
ATOM 697 O O . LEU A 1 86 ? 12.415 1.515 3.097 1.00 25.46 83 LEU A O 1
ATOM 702 N N . LYS A 1 87 ? 11.891 3.554 3.884 1.00 26.51 84 LYS A N 1
ATOM 703 C CA . LYS A 1 87 ? 10.552 3.537 3.312 1.00 28.77 84 LYS A CA 1
ATOM 704 C C . LYS A 1 87 ? 10.574 3.426 1.785 1.00 30.37 84 LYS A C 1
ATOM 705 O O . LYS A 1 87 ? 9.664 2.856 1.187 1.00 29.77 84 LYS A O 1
ATOM 711 N N . ASN A 1 88 ? 11.618 3.967 1.165 1.00 26.61 85 ASN A N 1
ATOM 712 C CA . ASN A 1 88 ? 11.751 3.982 -0.290 1.00 26.28 85 ASN A CA 1
ATOM 713 C C . ASN A 1 88 ? 12.535 2.779 -0.820 1.00 24.76 85 ASN A C 1
ATOM 714 O O . ASN A 1 88 ? 12.838 2.718 -2.011 1.00 24.36 85 ASN A O 1
ATOM 719 N N . LEU A 1 89 ? 12.895 1.848 0.061 1.00 23.56 86 LEU A N 1
ATOM 720 C CA . LEU A 1 89 ? 13.625 0.650 -0.338 1.00 22.16 86 LEU A CA 1
ATOM 721 C C . LEU A 1 89 ? 12.867 -0.131 -1.413 1.00 22.54 86 LEU A C 1
ATOM 722 O O . LEU A 1 89 ? 11.664 -0.325 -1.319 1.00 23.37 86 LEU A O 1
ATOM 727 N N . LYS A 1 90 ? 13.585 -0.584 -2.432 1.00 22.22 87 LYS A N 1
ATOM 728 C CA . LYS A 1 90 ? 12.943 -1.275 -3.548 1.00 22.33 87 LYS A CA 1
ATOM 729 C C . LYS A 1 90 ? 13.434 -2.702 -3.719 1.00 21.17 87 LYS A C 1
ATOM 730 O O . LYS A 1 90 ? 14.524 -3.067 -3.272 1.00 21.86 87 LYS A O 1
ATOM 736 N N A LYS A 1 91 ? 12.620 -3.511 -4.383 0.50 21.56 88 LYS A N 1
ATOM 737 N N B LYS A 1 91 ? 12.618 -3.516 -4.378 0.50 21.42 88 LYS A N 1
ATOM 738 C CA A LYS A 1 91 ? 13.068 -4.809 -4.865 0.50 20.97 88 LYS A CA 1
ATOM 739 C CA B LYS A 1 91 ? 13.070 -4.813 -4.863 0.50 20.70 88 LYS A CA 1
ATOM 740 C C A LYS A 1 91 ? 14.009 -4.592 -6.053 0.50 19.65 88 LYS A C 1
ATOM 741 C C B LYS A 1 91 ? 14.013 -4.587 -6.048 0.50 19.50 88 LYS A C 1
ATOM 742 O O A LYS A 1 91 ? 13.696 -3.811 -6.951 0.50 21.68 88 LYS A O 1
ATOM 743 O O B LYS A 1 91 ? 13.708 -3.791 -6.934 0.50 21.45 88 LYS A O 1
ATOM 754 N N . ALA A 1 92 ? 15.161 -5.261 -6.055 1.00 19.29 89 ALA A N 1
ATOM 755 C CA . ALA A 1 92 ? 16.205 -4.980 -7.056 1.00 19.89 89 ALA A CA 1
ATOM 756 C C . ALA A 1 92 ? 15.689 -5.096 -8.491 1.00 20.47 89 ALA A C 1
ATOM 757 O O . ALA A 1 92 ? 16.047 -4.294 -9.353 1.00 21.79 89 ALA A O 1
ATOM 759 N N . SER A 1 93 ? 14.839 -6.087 -8.754 1.00 22.53 90 SER A N 1
ATOM 760 C CA . SER A 1 93 ? 14.336 -6.307 -10.109 1.00 22.09 90 SER A CA 1
ATOM 761 C C . SER A 1 93 ? 13.453 -5.161 -10.611 1.00 24.59 90 SER A C 1
ATOM 762 O O . SER A 1 93 ? 13.236 -5.036 -11.817 1.00 29.44 90 SER A O 1
ATOM 765 N N . ASP A 1 94 ? 12.922 -4.348 -9.696 1.00 24.55 91 ASP A N 1
ATOM 766 C CA . ASP A 1 94 ? 12.121 -3.187 -10.077 1.00 25.61 91 ASP A CA 1
ATOM 767 C C . ASP A 1 94 ? 12.969 -1.964 -10.454 1.00 26.17 91 ASP A C 1
ATOM 768 O O . ASP A 1 94 ? 12.427 -0.920 -10.819 1.00 30.11 91 ASP A O 1
ATOM 773 N N . LEU A 1 95 ? 14.290 -2.103 -10.405 1.00 24.09 92 LEU A N 1
ATOM 774 C CA . LEU A 1 95 ? 15.194 -0.992 -10.699 1.00 24.62 92 LEU A CA 1
ATOM 775 C C . LEU A 1 95 ? 15.869 -1.187 -12.043 1.00 26.32 92 LEU A C 1
ATOM 776 O O . LEU A 1 95 ? 15.990 -2.308 -12.526 1.00 27.00 92 LEU A O 1
ATOM 781 N N . ASP A 1 96 ? 16.320 -0.088 -12.646 1.00 24.95 93 ASP A N 1
ATOM 782 C CA . ASP A 1 96 ? 17.149 -0.146 -13.854 1.00 25.86 93 ASP A CA 1
ATOM 783 C C . ASP A 1 96 ? 18.619 -0.171 -13.471 1.00 25.25 93 ASP A C 1
ATOM 784 O O . ASP A 1 96 ? 19.138 0.818 -12.953 1.00 24.88 93 ASP A O 1
ATOM 789 N N . PRO A 1 97 ? 19.300 -1.297 -13.731 1.00 24.67 94 PRO A N 1
ATOM 790 C CA . PRO A 1 97 ? 20.683 -1.404 -13.266 1.00 24.16 94 PRO A CA 1
ATOM 791 C C . PRO A 1 97 ? 21.599 -0.307 -13.815 1.00 23.70 94 PRO A C 1
ATOM 792 O O . PRO A 1 97 ? 22.594 0.027 -13.162 1.00 24.89 94 PRO A O 1
ATOM 796 N N . ASN A 1 98 ? 21.259 0.267 -14.969 1.00 26.81 95 ASN A N 1
ATOM 797 C CA . ASN A 1 98 ? 22.096 1.309 -15.591 1.00 27.88 95 ASN A CA 1
ATOM 798 C C . ASN A 1 98 ? 22.013 2.651 -14.852 1.00 26.91 95 ASN A C 1
ATOM 799 O O . ASN A 1 98 ? 22.751 3.585 -15.167 1.00 27.66 95 ASN A O 1
ATOM 804 N N . ASP A 1 99 ? 21.088 2.778 -13.904 1.00 25.61 96 ASP A N 1
ATOM 805 C CA . ASP A 1 99 ? 20.912 4.046 -13.209 1.00 24.73 96 ASP A CA 1
ATOM 806 C C . ASP A 1 99 ? 22.036 4.311 -12.188 1.00 25.29 96 ASP A C 1
ATOM 807 O O . ASP A 1 99 ? 22.213 5.450 -11.761 1.00 25.32 96 ASP A O 1
ATOM 812 N N . TYR A 1 100 ? 22.743 3.263 -11.772 1.00 22.87 97 TYR A N 1
ATOM 813 C CA . TYR A 1 100 ? 23.624 3.335 -10.596 1.00 21.79 97 TYR A CA 1
ATOM 814 C C . TYR A 1 100 ? 25.093 3.448 -10.979 1.00 22.87 97 TYR A C 1
ATOM 815 O O . TYR A 1 100 ? 25.522 2.897 -11.990 1.00 21.69 97 TYR A O 1
ATOM 824 N N . ASP A 1 101 ? 25.846 4.187 -10.161 1.00 20.64 98 ASP A N 1
ATOM 825 C CA . ASP A 1 101 ? 27.270 4.405 -10.396 1.00 20.36 98 ASP A CA 1
ATOM 826 C C . ASP A 1 101 ? 28.181 3.791 -9.335 1.00 19.29 98 ASP A C 1
ATOM 827 O O . ASP A 1 101 ? 29.380 3.658 -9.560 1.00 20.32 98 ASP A O 1
ATOM 832 N N . ILE A 1 102 ? 27.625 3.487 -8.170 1.00 19.09 99 ILE A N 1
ATOM 833 C CA . ILE A 1 102 ? 28.317 2.791 -7.087 1.00 17.52 99 ILE A CA 1
ATOM 834 C C . ILE A 1 102 ? 27.381 1.689 -6.588 1.00 18.93 99 ILE A C 1
ATOM 835 O O . ILE A 1 102 ? 26.155 1.893 -6.507 1.00 19.64 99 ILE A O 1
ATOM 840 N N . PHE A 1 103 ? 27.953 0.526 -6.284 1.00 16.84 100 PHE A N 1
ATOM 841 C CA . PHE A 1 103 ? 27.238 -0.531 -5.604 1.00 17.60 100 PHE A CA 1
ATOM 842 C C . PHE A 1 103 ? 27.914 -0.719 -4.262 1.00 17.91 100 PHE A C 1
ATOM 843 O O . PHE A 1 103 ? 29.127 -0.898 -4.197 1.00 17.98 100 PHE A O 1
ATOM 851 N N . PHE A 1 104 ? 27.136 -0.658 -3.189 1.00 16.66 101 PHE A N 1
ATOM 852 C CA . PHE A 1 104 ? 27.671 -0.910 -1.840 1.00 16.16 101 PHE A CA 1
ATOM 853 C C . PHE A 1 104 ? 26.854 -1.983 -1.124 1.00 16.76 101 PHE A C 1
ATOM 854 O O . PHE A 1 104 ? 25.670 -1.791 -0.851 1.00 17.51 101 PHE A O 1
ATOM 862 N N . GLY A 1 105 ? 27.485 -3.115 -0.843 1.00 16.18 102 GLY A N 1
ATOM 863 C CA . GLY A 1 105 ? 26.838 -4.199 -0.113 1.00 17.41 102 GLY A CA 1
ATOM 864 C C . GLY A 1 105 ? 26.963 -4.063 1.389 1.00 17.47 102 GLY A C 1
ATOM 865 O O . GLY A 1 105 ? 28.019 -4.346 1.959 1.00 17.25 102 GLY A O 1
ATOM 866 N N . SER A 1 106 ? 25.906 -3.587 2.041 1.00 15.86 103 SER A N 1
ATOM 867 C CA . SER A 1 106 ? 25.817 -3.703 3.490 1.00 16.05 103 SER A CA 1
ATOM 868 C C . SER A 1 106 ? 25.654 -5.164 3.828 1.00 17.57 103 SER A C 1
ATOM 869 O O . SER A 1 106 ? 25.346 -5.965 2.954 1.00 18.59 103 SER A O 1
ATOM 872 N N . ALA A 1 107 ? 25.823 -5.519 5.086 1.00 17.19 104 ALA A N 1
ATOM 873 C CA . ALA A 1 107 ? 25.712 -6.924 5.414 1.00 16.41 104 ALA A CA 1
ATOM 874 C C . ALA A 1 107 ? 25.051 -7.183 6.756 1.00 17.84 104 ALA A C 1
ATOM 875 O O . ALA A 1 107 ? 23.944 -6.697 7.009 1.00 18.12 104 ALA A O 1
ATOM 877 N N . GLY A 1 108 ? 25.697 -7.984 7.595 1.00 17.15 105 GLY A N 1
ATOM 878 C CA . GLY A 1 108 ? 24.993 -8.857 8.504 1.00 17.85 105 GLY A CA 1
ATOM 879 C C . GLY A 1 108 ? 25.032 -10.254 7.937 1.00 17.22 105 GLY A C 1
ATOM 880 O O . GLY A 1 108 ? 25.118 -10.419 6.725 1.00 18.45 105 GLY A O 1
ATOM 881 N N . HIS A 1 109 ? 24.977 -11.258 8.805 1.00 17.98 106 HIS A N 1
ATOM 882 C CA . HIS A 1 109 ? 25.138 -12.645 8.371 1.00 18.97 106 HIS A CA 1
ATOM 883 C C . HIS A 1 109 ? 24.040 -13.077 7.389 1.00 18.30 106 HIS A C 1
ATOM 884 O O . HIS A 1 109 ? 24.214 -14.040 6.651 1.00 18.13 106 HIS A O 1
ATOM 891 N N . GLY A 1 110 ? 22.922 -12.366 7.360 1.00 18.23 107 GLY A N 1
ATOM 892 C CA . GLY A 1 110 ? 21.857 -12.697 6.408 1.00 19.39 107 GLY A CA 1
ATOM 893 C C . GLY A 1 110 ? 22.385 -12.768 4.980 1.00 20.13 107 GLY A C 1
ATOM 894 O O . GLY A 1 110 ? 21.920 -13.585 4.166 1.00 18.53 107 GLY A O 1
ATOM 895 N N . THR A 1 111 ? 23.356 -11.925 4.647 1.00 18.24 108 THR A N 1
ATOM 896 C CA . THR A 1 111 ? 23.889 -11.892 3.282 1.00 18.38 108 TH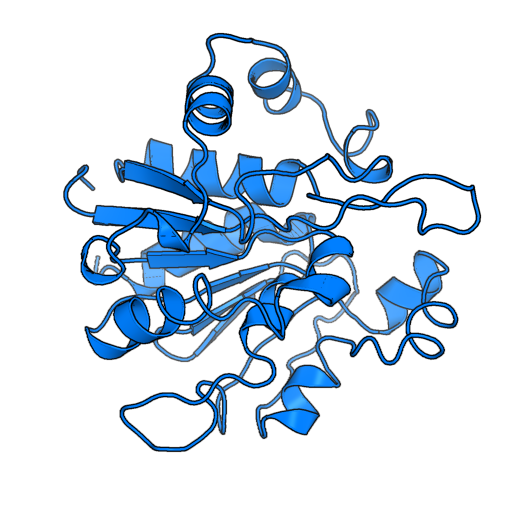R A CA 1
ATOM 897 C C . THR A 1 111 ? 24.447 -13.244 2.805 1.00 19.36 108 THR A C 1
ATOM 898 O O . THR A 1 111 ? 24.493 -13.503 1.601 1.00 18.90 108 THR A O 1
ATOM 902 N N . LEU A 1 112 ? 24.905 -14.080 3.738 1.00 18.86 109 LEU A N 1
ATOM 903 C CA . LEU A 1 112 ? 25.431 -15.392 3.410 1.00 18.53 109 LEU A CA 1
ATOM 904 C C . LEU A 1 112 ? 24.380 -16.238 2.718 1.00 19.16 109 LEU A C 1
ATOM 905 O O . LEU A 1 112 ? 24.717 -17.145 1.952 1.00 21.29 109 LEU A O 1
ATOM 910 N N . PHE A 1 113 ? 23.116 -15.948 3.016 1.00 19.72 110 PHE A N 1
ATOM 911 C CA . PHE A 1 113 ? 22.010 -16.762 2.518 1.00 19.89 110 PHE A CA 1
ATOM 912 C C . PHE A 1 113 ? 21.536 -16.312 1.140 1.00 21.52 110 PHE A C 1
ATOM 913 O O . PHE A 1 113 ? 21.235 -17.151 0.278 1.00 21.75 110 PHE A O 1
ATOM 921 N N . ASP A 1 114 ? 21.437 -15.002 0.927 1.00 18.52 111 ASP A N 1
ATOM 922 C CA . ASP A 1 114 ? 20.863 -14.497 -0.310 1.00 19.66 111 ASP A CA 1
ATOM 923 C C . ASP A 1 114 ? 21.824 -13.882 -1.312 1.00 18.76 111 ASP A C 1
ATOM 924 O O . ASP A 1 114 ? 21.633 -14.041 -2.519 1.00 19.15 111 ASP A O 1
ATOM 929 N N . TYR A 1 115 ? 22.872 -13.210 -0.850 1.00 17.68 112 TYR A N 1
ATOM 930 C CA . TYR A 1 115 ? 23.729 -12.481 -1.787 1.00 17.05 112 TYR A CA 1
ATOM 931 C C . TYR A 1 115 ? 24.339 -13.376 -2.892 1.00 16.67 112 TYR A C 1
ATOM 932 O O . TYR A 1 115 ? 24.411 -12.953 -4.025 1.00 17.67 112 TYR A O 1
ATOM 941 N N . PRO A 1 116 ? 24.779 -14.607 -2.559 1.00 18.50 113 PRO A N 1
ATOM 942 C CA . PRO A 1 116 ? 25.376 -15.422 -3.623 1.00 17.89 113 PRO A CA 1
ATOM 943 C C . PRO A 1 116 ? 24.462 -15.796 -4.780 1.00 19.67 113 PRO A C 1
ATOM 944 O O . PRO A 1 116 ? 24.953 -16.189 -5.844 1.00 18.52 113 PRO A O 1
ATOM 948 N N . ASN A 1 117 ? 23.147 -15.718 -4.567 1.00 18.58 114 ASN A N 1
ATOM 949 C CA . ASN A 1 117 ? 22.182 -16.041 -5.616 1.00 20.69 114 ASN A CA 1
ATOM 950 C C . ASN A 1 117 ? 21.274 -14.871 -5.931 1.00 19.15 114 ASN A C 1
ATOM 951 O O . ASN A 1 117 ? 20.245 -15.044 -6.605 1.00 21.90 114 ASN A O 1
ATOM 956 N N . ALA A 1 118 ? 21.663 -13.689 -5.461 1.00 18.37 115 ALA A N 1
ATOM 957 C CA . ALA A 1 118 ? 20.858 -12.486 -5.654 1.00 19.43 115 ALA A CA 1
ATOM 958 C C . ALA A 1 118 ? 21.163 -11.888 -7.014 1.00 19.26 115 ALA A C 1
ATOM 959 O O . ALA A 1 118 ? 21.813 -10.840 -7.127 1.00 20.15 115 ALA A O 1
ATOM 961 N N . LYS A 1 119 ? 20.628 -12.524 -8.059 1.00 20.34 116 LYS A N 1
ATOM 962 C CA . LYS A 1 119 ? 21.087 -12.246 -9.407 1.00 21.78 116 LYS A CA 1
ATOM 963 C C . LYS A 1 119 ? 20.761 -10.824 -9.851 1.00 21.59 116 LYS A C 1
ATOM 964 O O . LYS A 1 119 ? 21.521 -10.243 -10.596 1.00 20.68 116 LYS A O 1
ATOM 970 N N . ASP A 1 120 ? 19.653 -10.261 -9.381 1.00 19.86 117 ASP A N 1
ATOM 971 C CA . ASP A 1 120 ? 19.314 -8.876 -9.738 1.00 22.23 117 ASP A CA 1
ATOM 972 C C . ASP A 1 120 ? 20.280 -7.858 -9.106 1.00 20.34 117 ASP A C 1
ATOM 973 O O . ASP A 1 120 ? 20.812 -6.972 -9.808 1.00 20.07 117 ASP A O 1
ATOM 978 N N . LEU A 1 121 ? 20.518 -7.966 -7.800 1.00 19.36 118 LEU A N 1
ATOM 979 C CA . LEU A 1 121 ? 21.553 -7.143 -7.160 1.00 17.71 118 LEU A CA 1
ATOM 980 C C . LEU A 1 121 ? 22.901 -7.355 -7.841 1.00 18.71 118 LEU A C 1
ATOM 981 O O . LEU A 1 121 ? 23.648 -6.392 -8.080 1.00 18.23 118 LEU A O 1
ATOM 986 N N . GLN A 1 122 ? 23.226 -8.611 -8.141 1.00 18.40 119 GLN A N 1
ATOM 987 C CA . GLN A 1 122 ? 24.497 -8.912 -8.789 1.00 19.88 119 GLN A CA 1
ATOM 988 C C . GLN A 1 122 ? 24.610 -8.234 -10.150 1.00 20.33 119 GLN A C 1
ATOM 989 O O . GLN A 1 122 ? 25.702 -7.773 -10.535 1.00 21.67 119 GLN A O 1
ATOM 995 N N A LYS A 1 123 ? 23.497 -8.184 -10.881 0.50 20.46 120 LYS A N 1
ATOM 996 N N B LYS A 1 123 ? 23.499 -8.178 -10.883 0.50 20.63 120 LYS A N 1
ATOM 997 C CA A LYS A 1 123 ? 23.464 -7.541 -12.188 0.50 21.89 120 LYS A CA 1
ATOM 998 C CA B LYS A 1 123 ? 23.483 -7.542 -12.195 0.50 22.24 120 LYS A CA 1
ATOM 999 C C A LYS A 1 123 ? 23.691 -6.035 -12.045 0.50 20.64 120 LYS A C 1
ATOM 1000 C C B LYS A 1 123 ? 23.673 -6.027 -12.060 0.50 20.90 120 LYS A C 1
ATOM 1001 O O A LYS A 1 123 ? 24.381 -5.427 -12.856 0.50 21.22 120 LYS A O 1
ATOM 1002 O O B LYS A 1 123 ? 24.327 -5.407 -12.891 0.50 21.92 120 LYS A O 1
ATOM 1013 N N . ILE A 1 124 ? 23.143 -5.436 -10.991 1.00 19.95 121 ILE A N 1
ATOM 1014 C CA . ILE A 1 124 ? 23.443 -4.020 -10.717 1.00 19.68 121 ILE A CA 1
ATOM 1015 C C . ILE A 1 124 ? 24.945 -3.844 -10.442 1.00 19.11 121 ILE A C 1
ATOM 1016 O O . ILE A 1 124 ? 25.595 -2.960 -11.022 1.00 20.88 121 ILE A O 1
ATOM 1021 N N . ALA A 1 125 ? 25.514 -4.728 -9.635 1.00 20.66 122 ALA A N 1
ATOM 1022 C CA . ALA A 1 125 ? 26.956 -4.683 -9.359 1.00 19.62 122 ALA A CA 1
ATOM 1023 C C . ALA A 1 125 ? 27.802 -4.766 -10.629 1.00 19.93 122 ALA A C 1
ATOM 1024 O O . ALA A 1 125 ? 28.740 -3.982 -10.813 1.00 20.05 122 ALA A O 1
ATOM 1026 N N . THR A 1 126 ? 27.499 -5.711 -11.519 1.00 19.15 123 THR A N 1
ATOM 1027 C CA . THR A 1 126 ? 28.339 -5.878 -12.708 1.00 18.99 123 THR A CA 1
ATOM 1028 C C . THR A 1 126 ? 28.128 -4.719 -13.685 1.00 19.48 123 THR A C 1
ATOM 1029 O O . THR A 1 126 ? 29.054 -4.337 -14.416 1.00 20.78 123 THR A O 1
ATOM 1033 N N . THR A 1 127 ? 26.904 -4.183 -13.729 1.00 19.36 124 THR A N 1
ATOM 1034 C CA . THR A 1 127 ? 26.611 -3.057 -14.595 1.00 21.02 124 THR A CA 1
ATOM 1035 C C . THR A 1 127 ? 27.414 -1.845 -14.136 1.00 20.07 124 THR A C 1
ATOM 1036 O O . THR A 1 127 ? 28.059 -1.162 -14.944 1.00 22.31 124 THR A O 1
ATOM 1040 N N . VAL A 1 128 ? 27.407 -1.625 -12.828 1.00 19.22 125 VAL A N 1
ATOM 1041 C CA . VAL A 1 128 ? 28.212 -0.562 -12.206 1.00 19.22 125 VAL A CA 1
ATOM 1042 C C . VAL A 1 128 ? 29.688 -0.751 -12.527 1.00 18.48 125 VAL A C 1
ATOM 1043 O O . VAL A 1 128 ? 30.347 0.173 -13.006 1.00 20.93 125 VAL A O 1
ATOM 1047 N N . TYR A 1 129 ? 30.197 -1.968 -12.328 1.00 19.67 126 TYR A N 1
ATOM 1048 C CA . TYR A 1 129 ? 31.619 -2.218 -12.550 1.00 20.60 126 TYR A CA 1
ATOM 1049 C C . TYR A 1 129 ? 32.015 -2.045 -14.008 1.00 23.14 126 TYR A C 1
ATOM 1050 O O . TYR A 1 129 ? 33.100 -1.555 -14.301 1.00 21.05 126 TYR A O 1
ATOM 1059 N N . ASP A 1 130 ? 31.154 -2.463 -14.934 1.00 20.24 127 ASP A N 1
ATOM 1060 C CA . ASP A 1 130 ? 31.544 -2.545 -16.322 1.00 21.75 127 ASP A CA 1
ATOM 1061 C C . ASP A 1 130 ? 31.467 -1.199 -17.034 1.00 23.31 127 ASP A C 1
ATOM 1062 O O . ASP A 1 130 ? 31.901 -1.089 -18.169 1.00 27.30 127 ASP A O 1
ATOM 1067 N N . LYS A 1 131 ? 30.904 -0.195 -16.369 1.00 23.99 128 LYS A N 1
ATOM 1068 C CA . LYS A 1 131 ? 30.882 1.159 -16.923 1.00 26.16 128 LYS A CA 1
ATOM 1069 C C . LYS A 1 131 ? 31.833 2.108 -16.212 1.00 26.31 128 LYS A C 1
ATOM 1070 O O . LYS A 1 131 ? 31.847 3.309 -16.489 1.00 26.47 128 LYS A O 1
ATOM 1076 N N . GLY A 1 132 ? 32.680 1.548 -15.360 1.00 22.54 129 GLY A N 1
ATOM 1077 C CA . GLY A 1 132 ? 33.728 2.306 -14.675 1.00 21.44 129 GLY A CA 1
ATOM 1078 C C . GLY A 1 132 ? 33.338 2.851 -13.310 1.00 21.40 129 GLY A C 1
ATOM 1079 O O . GLY A 1 132 ? 34.012 3.754 -12.783 1.00 21.31 129 GLY A O 1
ATOM 1080 N N . GLY A 1 133 ? 32.242 2.347 -12.747 1.00 20.08 130 GLY A N 1
ATOM 1081 C CA . GLY A 1 133 ? 31.874 2.596 -11.370 1.00 20.33 130 GLY A CA 1
ATOM 1082 C C . GLY A 1 133 ? 32.648 1.785 -10.339 1.00 20.11 130 GLY A C 1
ATOM 1083 O O . GLY A 1 133 ? 33.563 1.028 -10.678 1.00 21.29 130 GLY A O 1
ATOM 1084 N N . VAL A 1 134 ? 32.274 1.949 -9.076 1.00 19.49 131 VAL A N 1
ATOM 1085 C CA . VAL A 1 134 ? 32.946 1.271 -7.976 1.00 17.82 131 VAL A CA 1
ATOM 1086 C C . VAL A 1 134 ? 31.969 0.283 -7.345 1.00 18.96 131 VAL A C 1
ATOM 1087 O O . VAL A 1 134 ? 30.811 0.624 -7.055 1.00 17.51 131 VAL A O 1
ATOM 1091 N N A VAL A 1 135 ? 32.451 -0.939 -7.131 0.50 18.88 132 VAL A N 1
ATOM 1092 N N B VAL A 1 135 ? 32.414 -0.959 -7.199 0.50 18.52 132 VAL A N 1
ATOM 1093 C CA A VAL A 1 135 ? 31.683 -1.983 -6.467 0.50 19.10 132 VAL A CA 1
ATOM 1094 C CA B VAL A 1 135 ? 31.664 -1.939 -6.441 0.50 18.25 132 VAL A CA 1
ATOM 1095 C C A VAL A 1 135 ? 32.369 -2.320 -5.144 0.50 18.34 132 VAL A C 1
ATOM 1096 C C B VAL A 1 135 ? 32.368 -2.157 -5.112 0.50 17.63 132 VAL A C 1
ATOM 1097 O O A VAL A 1 135 ? 33.593 -2.497 -5.087 0.50 20.00 132 VAL A O 1
ATOM 1098 O O B VAL A 1 135 ? 33.601 -2.074 -5.007 0.50 18.32 132 VAL A O 1
ATOM 1105 N N . SER A 1 136 ? 31.573 -2.399 -4.086 1.00 16.60 133 SER A N 1
ATOM 1106 C CA . SER A 1 136 ? 32.084 -2.399 -2.725 1.00 17.14 133 SER A CA 1
ATOM 1107 C C . SER A 1 136 ? 31.159 -3.185 -1.815 1.00 17.76 133 SER A C 1
ATOM 1108 O O . SER A 1 136 ? 29.978 -3.374 -2.106 1.00 17.29 133 SER A O 1
ATOM 1111 N N . ALA A 1 137 ? 31.708 -3.647 -0.702 1.00 18.26 134 ALA A N 1
ATOM 1112 C CA . ALA A 1 137 ? 30.926 -4.309 0.320 1.00 18.93 134 ALA A CA 1
ATOM 1113 C C . ALA A 1 137 ? 31.703 -4.337 1.623 1.00 17.86 134 ALA A C 1
ATOM 1114 O O . ALA A 1 137 ? 32.936 -4.284 1.643 1.00 17.94 134 ALA A O 1
ATOM 1116 N N . VAL A 1 138 ? 30.961 -4.462 2.709 1.00 17.41 135 VAL A N 1
ATOM 1117 C CA . VAL A 1 138 ? 31.566 -4.585 4.033 1.00 18.46 135 VAL A CA 1
ATOM 1118 C C . VAL A 1 138 ? 31.124 -5.878 4.716 1.00 22.88 135 VAL A C 1
ATOM 1119 O O . VAL A 1 138 ? 30.019 -6.362 4.504 1.00 21.38 135 VAL A O 1
ATOM 1123 N N . CYS A 1 139 ? 32.021 -6.436 5.532 1.00 22.42 136 CYS A N 1
ATOM 1124 C CA . CYS A 1 139 ? 31.680 -7.518 6.469 1.00 22.33 136 CYS A CA 1
ATOM 1125 C C . CYS A 1 139 ? 31.397 -8.827 5.720 1.00 19.92 136 CYS A C 1
ATOM 1126 O O . CYS A 1 139 ? 32.297 -9.348 5.083 1.00 18.38 136 CYS A O 1
ATOM 1129 N N . HIS A 1 140 ? 30.165 -9.346 5.737 1.00 20.71 137 HIS A N 1
ATOM 1130 C CA . HIS A 1 140 ? 29.842 -10.487 4.851 1.00 18.96 137 HIS A CA 1
ATOM 1131 C C . HIS A 1 140 ? 29.343 -10.069 3.478 1.00 18.36 137 HIS A C 1
ATOM 1132 O O . HIS A 1 140 ? 29.048 -10.912 2.621 1.00 19.40 137 HIS A O 1
ATOM 1139 N N . GLY A 1 141 ? 29.250 -8.763 3.277 1.00 17.24 138 GLY A N 1
ATOM 1140 C CA . GLY A 1 141 ? 28.823 -8.199 1.999 1.00 18.87 138 GLY A CA 1
ATOM 1141 C C . GLY A 1 141 ? 29.514 -8.767 0.775 1.00 16.19 138 GLY A C 1
ATOM 1142 O O . GLY A 1 141 ? 28.896 -8.858 -0.292 1.00 17.83 138 GLY A O 1
ATOM 1143 N N . PRO A 1 142 ? 30.817 -9.080 0.872 1.00 16.27 139 PRO A N 1
ATOM 1144 C CA . PRO A 1 142 ? 31.506 -9.646 -0.287 1.00 16.10 139 PRO A CA 1
ATOM 1145 C C . PRO A 1 142 ? 30.979 -10.998 -0.764 1.00 16.92 139 PRO A C 1
ATOM 1146 O O . PRO A 1 142 ? 31.396 -11.489 -1.815 1.00 18.43 139 PRO A O 1
ATOM 1150 N N . ALA A 1 143 ? 30.047 -11.580 -0.019 1.00 19.04 140 ALA A N 1
ATOM 1151 C CA . ALA A 1 143 ? 29.288 -12.723 -0.530 1.00 18.98 140 ALA A CA 1
ATOM 1152 C C . ALA A 1 143 ? 28.592 -12.387 -1.848 1.00 19.02 140 ALA A C 1
ATOM 1153 O O . ALA A 1 143 ? 28.291 -13.288 -2.622 1.00 18.84 140 ALA A O 1
ATOM 1155 N N . ILE A 1 144 ? 28.372 -11.100 -2.117 1.00 17.64 141 ILE A N 1
ATOM 1156 C CA . ILE A 1 144 ? 27.818 -10.679 -3.404 1.00 19.00 141 ILE A CA 1
ATOM 1157 C C . ILE A 1 144 ? 28.694 -11.112 -4.580 1.00 17.06 141 ILE A C 1
ATOM 1158 O O . ILE A 1 144 ? 28.216 -11.291 -5.702 1.00 18.31 141 ILE A O 1
ATOM 1163 N N . PHE A 1 145 ? 29.982 -11.305 -4.330 1.00 18.39 142 PHE A N 1
ATOM 1164 C CA . PHE A 1 145 ? 30.900 -11.678 -5.396 1.00 18.73 142 PHE A CA 1
ATOM 1165 C C . PHE A 1 145 ? 30.938 -13.185 -5.633 1.00 18.71 142 PHE A C 1
ATOM 1166 O O . PHE A 1 145 ? 31.574 -13.675 -6.569 1.00 20.13 142 PHE A O 1
ATOM 1174 N N . GLU A 1 146 ? 30.299 -13.940 -4.750 1.00 18.17 143 GLU A N 1
ATOM 1175 C CA . GLU A 1 146 ? 30.242 -15.374 -4.913 1.00 18.79 143 GLU A CA 1
ATOM 1176 C C . GLU A 1 146 ? 29.339 -15.709 -6.109 1.00 19.51 143 GLU A C 1
ATOM 1177 O O . GLU A 1 146 ? 28.243 -15.172 -6.239 1.00 19.69 143 GLU A O 1
ATOM 1183 N N . ASN A 1 147 ? 29.837 -16.568 -6.989 1.00 22.36 144 ASN A N 1
ATOM 1184 C CA . ASN A 1 147 ? 29.150 -16.927 -8.239 1.00 24.55 144 ASN A CA 1
ATOM 1185 C C . ASN A 1 147 ? 29.014 -15.787 -9.235 1.00 22.76 144 ASN A C 1
ATOM 1186 O O . ASN A 1 147 ? 28.203 -15.868 -10.164 1.00 26.90 144 ASN A O 1
ATOM 1191 N N . LEU A 1 148 ? 29.803 -14.730 -9.085 1.00 19.91 145 LEU A N 1
ATOM 1192 C CA . LEU A 1 148 ? 29.599 -13.546 -9.920 1.00 22.59 145 LEU A CA 1
ATOM 1193 C C . LEU A 1 148 ? 30.667 -13.420 -10.994 1.00 22.42 145 LEU A C 1
ATOM 1194 O O . LEU A 1 148 ? 31.818 -13.078 -10.709 1.00 21.73 145 LEU A O 1
ATOM 1199 N N . ASN A 1 149 ? 30.283 -13.679 -12.235 1.00 23.13 146 ASN A N 1
ATOM 1200 C CA . ASN A 1 149 ? 31.213 -13.474 -13.330 1.00 24.98 146 ASN A CA 1
ATOM 1201 C C . ASN A 1 149 ? 31.080 -12.039 -13.846 1.00 22.71 146 ASN A C 1
ATOM 1202 O O . ASN A 1 149 ? 30.005 -11.433 -13.777 1.00 23.61 146 ASN A O 1
ATOM 1207 N N . ASP A 1 150 ? 32.191 -11.479 -14.290 1.00 23.07 147 ASP A N 1
ATOM 1208 C CA . ASP A 1 150 ? 32.193 -10.162 -14.937 1.00 22.25 147 ASP A CA 1
ATOM 1209 C C . ASP A 1 150 ? 31.935 -10.384 -16.428 1.00 23.00 147 ASP A C 1
ATOM 1210 O O . ASP A 1 150 ? 32.663 -11.118 -17.082 1.00 22.66 147 ASP A O 1
ATOM 1215 N N . PRO A 1 151 ? 30.860 -9.797 -16.973 1.00 22.89 148 PRO A N 1
ATOM 1216 C CA . PRO A 1 151 ? 30.558 -10.048 -18.379 1.00 26.52 148 PRO A CA 1
ATOM 1217 C C . PRO A 1 151 ? 31.695 -9.664 -19.318 1.00 27.82 148 PRO A C 1
ATOM 1218 O O . PRO A 1 151 ? 31.831 -10.242 -20.391 1.00 28.64 148 PRO A O 1
ATOM 1222 N N . LYS A 1 152 ? 32.517 -8.706 -18.898 1.00 28.89 149 LYS A N 1
ATOM 1223 C CA . LYS A 1 152 ? 33.605 -8.214 -19.736 1.00 28.86 149 LYS A CA 1
ATOM 1224 C C . LYS A 1 152 ? 34.774 -9.188 -19.850 1.00 31.46 149 LYS A C 1
ATOM 1225 O O . LYS A 1 152 ? 35.572 -9.094 -20.787 1.00 31.70 149 LYS A O 1
ATOM 1231 N N . THR A 1 153 ? 34.875 -10.130 -18.916 1.00 27.77 150 THR A N 1
ATOM 1232 C CA . THR A 1 153 ? 36.008 -11.050 -18.906 1.00 29.82 150 THR A CA 1
ATOM 1233 C C . THR A 1 153 ? 35.615 -12.517 -19.079 1.00 29.00 150 THR A C 1
ATOM 1234 O O . THR A 1 153 ? 36.447 -13.322 -19.461 1.00 29.09 150 THR A O 1
ATOM 1238 N N . GLY A 1 154 ? 34.380 -12.866 -18.719 1.00 25.98 151 GLY A N 1
ATOM 1239 C CA . GLY A 1 154 ? 33.968 -14.271 -18.649 1.00 26.10 151 GLY A CA 1
ATOM 1240 C C . GLY A 1 154 ? 34.572 -15.014 -17.470 1.00 28.08 151 GLY A C 1
ATOM 1241 O O . GLY A 1 154 ? 34.540 -16.254 -17.430 1.00 29.30 151 GLY A O 1
ATOM 1242 N N . GLU A 1 155 ? 35.152 -14.261 -16.537 1.00 24.67 152 GLU A N 1
ATOM 1243 C CA . GLU A 1 155 ? 35.750 -14.825 -15.327 1.00 24.46 152 GLU A CA 1
ATOM 1244 C C . GLU A 1 155 ? 35.161 -14.149 -14.102 1.00 22.24 152 GLU A C 1
ATOM 1245 O O . GLU A 1 155 ? 34.538 -13.092 -14.202 1.00 22.16 152 GLU A O 1
ATOM 1251 N N . PRO A 1 156 ? 35.316 -14.769 -12.925 1.00 22.50 153 PRO A N 1
ATOM 1252 C CA . PRO A 1 156 ? 34.789 -14.139 -11.727 1.00 21.04 153 PRO A CA 1
ATOM 1253 C C . PRO A 1 156 ? 35.252 -12.694 -11.604 1.00 22.24 153 PRO A C 1
ATOM 1254 O O . PRO A 1 156 ? 36.426 -12.382 -11.858 1.00 22.37 153 PRO A O 1
ATOM 1258 N N . LEU A 1 157 ? 34.324 -11.816 -11.264 1.00 19.72 154 LEU A N 1
ATOM 1259 C CA . LEU A 1 157 ? 34.627 -10.400 -11.156 1.00 20.65 154 LEU A CA 1
ATOM 1260 C C . LEU A 1 157 ? 35.835 -10.106 -10.249 1.00 21.40 154 LEU A C 1
ATOM 1261 O O . LEU A 1 157 ? 36.622 -9.203 -10.530 1.00 23.40 154 LEU A O 1
ATOM 1266 N N . ILE A 1 158 ? 35.987 -10.871 -9.170 1.00 20.09 155 ILE A N 1
ATOM 1267 C CA . ILE A 1 158 ? 37.122 -10.682 -8.274 1.00 20.96 155 ILE A CA 1
ATOM 1268 C C . ILE A 1 158 ? 38.283 -11.630 -8.502 1.00 20.82 155 ILE A C 1
ATOM 1269 O O . ILE A 1 158 ? 39.212 -11.655 -7.704 1.00 20.08 155 ILE A O 1
ATOM 1274 N N . LYS A 1 159 ? 38.281 -12.366 -9.603 1.00 22.00 156 LYS A N 1
ATOM 1275 C CA . LYS A 1 159 ? 39.441 -13.205 -9.921 1.00 22.40 156 LYS A CA 1
ATOM 1276 C C . LYS A 1 159 ? 40.683 -12.328 -9.988 1.00 24.75 156 LYS A C 1
ATOM 1277 O O . LYS A 1 159 ? 40.694 -11.330 -10.689 1.00 23.81 156 LYS A O 1
ATOM 1283 N N . GLY A 1 160 ? 41.728 -12.706 -9.265 1.00 23.36 157 GLY A N 1
ATOM 1284 C CA . GLY A 1 160 ? 43.000 -11.987 -9.335 1.00 23.90 157 GLY A CA 1
ATOM 1285 C C . GLY A 1 160 ? 43.006 -10.654 -8.592 1.00 24.48 157 GLY A C 1
ATOM 1286 O O . GLY A 1 160 ? 43.991 -9.903 -8.688 1.00 26.79 157 GLY A O 1
ATOM 1287 N N . LYS A 1 161 ? 41.934 -10.381 -7.847 1.00 23.32 158 LYS A N 1
ATOM 1288 C CA . LYS A 1 161 ? 41.774 -9.146 -7.076 1.00 22.55 158 LYS A CA 1
ATOM 1289 C C . LYS A 1 161 ? 41.978 -9.434 -5.595 1.00 23.93 158 LYS A C 1
ATOM 1290 O O . LYS A 1 161 ? 41.832 -10.573 -5.137 1.00 23.84 158 LYS A O 1
ATOM 1296 N N . LYS A 1 162 ? 42.308 -8.391 -4.851 1.00 22.15 159 LYS A N 1
ATOM 1297 C CA . LYS A 1 162 ? 42.435 -8.468 -3.399 1.00 20.83 159 LYS A CA 1
ATOM 1298 C C . LYS A 1 162 ? 41.166 -7.946 -2.752 1.00 20.67 159 LYS A C 1
ATOM 1299 O O . LYS A 1 162 ? 40.669 -6.882 -3.119 1.00 21.23 159 LYS A O 1
ATOM 1305 N N . ILE A 1 163 ? 40.641 -8.714 -1.802 1.00 18.84 160 ILE A N 1
ATOM 1306 C CA . ILE A 1 163 ? 39.515 -8.298 -1.002 1.00 18.70 160 ILE A CA 1
ATOM 1307 C C . ILE A 1 163 ? 39.744 -8.629 0.461 1.00 20.19 160 ILE A C 1
ATOM 1308 O O . ILE A 1 163 ? 40.615 -9.428 0.810 1.00 20.25 160 ILE A O 1
ATOM 1313 N N . THR A 1 164 ? 38.979 -7.970 1.312 1.00 18.18 161 THR A N 1
ATOM 1314 C CA . THR A 1 164 ? 38.850 -8.400 2.690 1.00 19.41 161 THR A CA 1
ATOM 1315 C C . THR A 1 164 ? 37.374 -8.526 3.044 1.00 19.75 161 THR A C 1
ATOM 1316 O O . THR A 1 164 ? 36.502 -8.393 2.179 1.00 19.12 161 THR A O 1
ATOM 1320 N N . GLY A 1 165 ? 37.105 -8.843 4.302 1.00 20.02 162 GLY A N 1
ATOM 1321 C CA . GLY A 1 165 ? 35.744 -9.088 4.778 1.00 17.92 162 GLY A CA 1
ATOM 1322 C C . GLY A 1 165 ? 35.834 -9.782 6.122 1.00 18.02 162 GLY A C 1
ATOM 1323 O O . GLY A 1 165 ? 36.928 -9.990 6.657 1.00 18.13 162 GLY A O 1
ATOM 1324 N N . PHE A 1 166 ? 34.690 -10.192 6.645 1.00 18.05 163 PHE A N 1
ATOM 1325 C CA . PHE A 1 166 ? 34.611 -10.675 8.018 1.00 19.08 163 PHE A CA 1
ATOM 1326 C C . PHE A 1 166 ? 35.522 -11.883 8.225 1.00 18.85 163 PHE A C 1
ATOM 1327 O O . PHE A 1 166 ? 35.594 -12.781 7.389 1.00 19.12 163 PHE A O 1
ATOM 1335 N N . THR A 1 167 ? 36.248 -11.880 9.331 1.00 19.84 164 THR A N 1
ATOM 1336 C CA . THR A 1 167 ? 37.305 -12.866 9.553 1.00 18.92 164 THR A CA 1
ATOM 1337 C C . THR A 1 167 ? 36.752 -14.218 10.003 1.00 19.49 164 THR A C 1
ATOM 1338 O O . THR A 1 167 ? 35.718 -14.292 10.663 1.00 19.71 164 THR A O 1
ATOM 1342 N N . ASP A 1 168 ? 37.471 -15.283 9.678 1.00 21.14 165 ASP A N 1
ATOM 1343 C CA . ASP A 1 168 ? 37.145 -16.605 10.210 1.00 22.05 165 ASP A CA 1
ATOM 1344 C C . ASP A 1 168 ? 37.092 -16.611 11.736 1.00 22.52 165 ASP A C 1
ATOM 1345 O O . ASP A 1 168 ? 36.196 -17.212 12.325 1.00 24.94 165 ASP A O 1
ATOM 1350 N N . ILE A 1 169 ? 38.065 -15.987 12.403 1.00 20.92 166 ILE A N 1
ATOM 1351 C CA . ILE A 1 169 ? 38.074 -16.048 13.848 1.00 21.19 166 ILE A CA 1
ATOM 1352 C C . ILE A 1 169 ? 36.841 -15.328 14.409 1.00 19.80 166 ILE A C 1
ATOM 1353 O O . ILE A 1 169 ? 36.281 -15.733 15.429 1.00 22.86 166 ILE A O 1
ATOM 1358 N N . GLY A 1 170 ? 36.425 -14.260 13.740 1.00 20.26 167 GLY A N 1
ATOM 1359 C CA . GLY A 1 170 ? 35.219 -13.531 14.124 1.00 21.10 167 GLY A CA 1
ATOM 1360 C C . GLY A 1 170 ? 34.006 -14.449 14.179 1.00 21.83 167 GLY A C 1
ATOM 1361 O O . GLY A 1 170 ? 33.155 -14.323 15.066 1.00 22.17 167 GLY A O 1
ATOM 1362 N N . GLU A 1 171 ? 33.945 -15.404 13.254 1.00 20.63 168 GLU A N 1
ATOM 1363 C CA . GLU A 1 171 ? 32.825 -16.357 13.255 1.00 21.35 168 GLU A CA 1
ATOM 1364 C C . GLU A 1 171 ? 32.830 -17.236 14.495 1.00 23.25 168 GLU A C 1
ATOM 1365 O O . GLU A 1 171 ? 31.767 -17.576 15.028 1.00 23.30 168 GLU A O 1
ATOM 1371 N N . ASP A 1 172 ? 34.027 -17.604 14.973 1.00 22.48 169 ASP A N 1
ATOM 1372 C CA . ASP A 1 172 ? 34.161 -18.373 16.200 1.00 25.46 169 ASP A CA 1
ATOM 1373 C C . ASP A 1 172 ? 33.644 -17.535 17.363 1.00 25.22 169 ASP A C 1
ATOM 1374 O O . ASP A 1 172 ? 32.900 -18.009 18.211 1.00 25.53 169 ASP A O 1
ATOM 1379 N N . ILE A 1 173 ? 34.090 -16.285 17.412 1.00 24.31 170 ILE A N 1
ATOM 1380 C CA . ILE A 1 173 ? 33.797 -15.433 18.545 1.00 24.37 170 ILE A CA 1
ATOM 1381 C C . ILE A 1 173 ? 32.280 -15.209 18.636 1.00 23.01 170 ILE A C 1
ATOM 1382 O O . ILE A 1 173 ? 31.720 -15.202 19.740 1.00 27.40 170 ILE A O 1
ATOM 1387 N N . LEU A 1 174 ? 31.618 -15.174 17.490 1.00 24.51 171 LEU A N 1
ATOM 1388 C CA . LEU A 1 174 ? 30.167 -14.985 17.464 1.00 26.01 171 LEU A CA 1
ATOM 1389 C C . LEU A 1 174 ? 29.396 -16.296 17.588 1.00 29.23 171 LEU A C 1
ATOM 1390 O O . LEU A 1 174 ? 28.160 -16.302 17.669 1.00 29.31 171 LEU A O 1
AT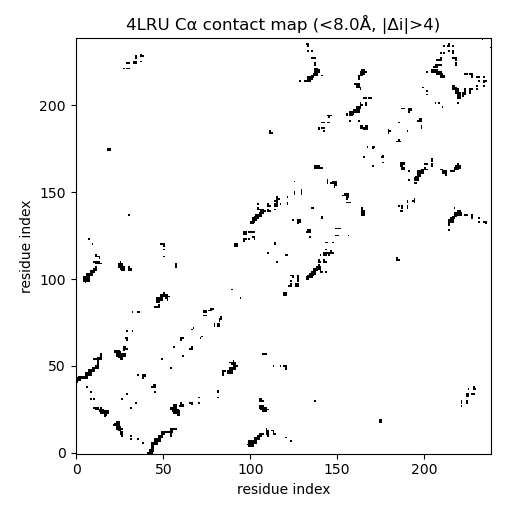OM 1395 N N . GLY A 1 175 ? 30.126 -17.402 17.603 1.00 27.70 172 GLY A N 1
ATOM 1396 C CA . GLY A 1 175 ? 29.544 -18.715 17.803 1.00 28.79 172 GLY A CA 1
ATOM 1397 C C . GLY A 1 175 ? 28.748 -19.228 16.614 1.00 30.44 172 GLY A C 1
ATOM 1398 O O . GLY A 1 175 ? 27.818 -20.022 16.789 1.00 31.70 172 GLY A O 1
ATOM 1399 N N . VAL A 1 176 ? 29.122 -18.809 15.406 1.00 27.58 173 VAL A N 1
ATOM 1400 C CA . VAL A 1 176 ? 28.391 -19.239 14.207 1.00 29.38 173 VAL A CA 1
ATOM 1401 C C . VAL A 1 176 ? 29.192 -20.081 13.207 1.00 29.46 173 VAL A C 1
ATOM 1402 O O . VAL A 1 176 ? 28.699 -20.431 12.132 1.00 28.61 173 VAL A O 1
ATOM 1406 N N . THR A 1 177 ? 30.423 -20.437 13.549 1.00 27.24 174 THR A N 1
ATOM 1407 C CA . THR A 1 177 ? 31.224 -21.239 12.645 1.00 27.73 174 THR A CA 1
ATOM 1408 C C . THR A 1 177 ? 30.557 -22.573 12.260 1.00 27.28 174 THR A C 1
ATOM 1409 O O . THR A 1 177 ? 30.523 -22.929 11.087 1.00 30.27 174 THR A O 1
ATOM 1413 N N . ASP A 1 178 ? 30.030 -23.304 13.233 1.00 31.22 175 ASP A N 1
ATOM 1414 C CA . ASP A 1 178 ? 29.458 -24.625 12.944 1.00 34.39 175 ASP A CA 1
ATOM 1415 C C . ASP A 1 178 ? 28.174 -24.483 12.133 1.00 32.85 175 ASP A C 1
ATOM 1416 O O . ASP A 1 178 ? 27.923 -25.258 11.203 1.00 31.77 175 ASP A O 1
ATOM 1421 N N . ILE A 1 179 ? 27.374 -23.489 12.497 1.00 31.07 176 ILE A N 1
ATOM 1422 C CA . ILE A 1 179 ? 26.177 -23.131 11.735 1.00 33.07 176 ILE A CA 1
ATOM 1423 C C . ILE A 1 179 ? 26.524 -22.903 10.269 1.00 30.72 176 ILE A C 1
ATOM 1424 O O . ILE A 1 179 ? 25.866 -23.431 9.374 1.00 31.32 176 ILE A O 1
ATOM 1429 N N . MET A 1 180 ? 27.581 -22.136 10.023 1.00 28.30 177 MET A N 1
ATOM 1430 C CA . MET A 1 180 ? 27.989 -21.815 8.664 1.00 27.48 177 MET A CA 1
ATOM 1431 C C . MET A 1 180 ? 28.460 -23.047 7.889 1.00 29.11 177 MET A C 1
ATOM 1432 O O . MET A 1 180 ? 28.096 -23.234 6.731 1.00 29.29 177 MET A O 1
ATOM 1437 N N A LYS A 1 181 ? 29.234 -23.907 8.543 0.50 32.25 178 LYS A N 1
ATOM 1438 N N B LYS A 1 181 ? 29.304 -23.858 8.524 0.50 31.99 178 LYS A N 1
ATOM 1439 C CA A LYS A 1 181 ? 29.795 -25.075 7.877 0.50 34.56 178 LYS A CA 1
ATOM 1440 C CA B LYS A 1 181 ? 29.786 -25.096 7.923 0.50 33.95 178 LYS A CA 1
ATOM 1441 C C A LYS A 1 181 ? 28.700 -26.075 7.514 0.50 36.09 178 LYS A C 1
ATOM 1442 C C B LYS A 1 181 ? 28.597 -25.905 7.432 0.50 34.96 178 LYS A C 1
ATOM 1443 O O A LYS A 1 181 ? 28.787 -26.762 6.496 0.50 37.41 178 LYS A O 1
ATOM 1444 O O B LYS A 1 181 ? 28.513 -26.271 6.258 0.50 33.32 178 LYS A O 1
ATOM 1455 N N . LYS A 1 182 ? 27.669 -26.144 8.348 1.00 35.19 179 LYS A N 1
ATOM 1456 C CA . LYS A 1 182 ? 26.568 -27.063 8.126 1.00 39.83 179 LYS A CA 1
ATOM 1457 C C . LYS A 1 182 ? 25.673 -26.555 7.003 1.00 37.73 179 LYS A C 1
ATOM 1458 O O . LYS A 1 182 ? 25.072 -27.340 6.282 1.00 35.67 179 LYS A O 1
ATOM 1464 N N . GLY A 1 183 ? 25.587 -25.235 6.859 1.00 32.83 180 GLY A N 1
ATOM 1465 C CA . GLY A 1 183 ? 24.741 -24.624 5.834 1.00 31.17 180 GLY A CA 1
ATOM 1466 C C . GLY A 1 183 ? 25.453 -24.368 4.521 1.00 30.26 180 GLY A C 1
ATOM 1467 O O . GLY A 1 183 ? 24.886 -23.759 3.615 1.00 31.62 180 GLY A O 1
ATOM 1468 N N . ASN A 1 184 ? 26.712 -24.789 4.428 1.00 33.07 181 ASN A N 1
ATOM 1469 C CA . ASN A 1 184 ? 27.532 -24.498 3.257 1.00 33.25 181 ASN A CA 1
ATOM 1470 C C . ASN A 1 184 ? 27.575 -23.009 3.021 1.00 27.41 181 ASN A C 1
ATOM 1471 O O . ASN A 1 184 ? 27.531 -22.548 1.885 1.00 31.40 181 ASN A O 1
ATOM 1476 N N . LEU A 1 185 ? 27.608 -22.249 4.111 1.00 27.61 182 LEU A N 1
ATOM 1477 C CA . LEU A 1 185 ? 27.773 -20.810 4.025 1.00 22.67 182 LEU A CA 1
ATOM 1478 C C . LEU A 1 185 ? 29.257 -20.461 4.078 1.00 25.67 182 LEU A C 1
ATOM 1479 O O . LEU A 1 185 ? 29.935 -20.783 5.040 1.00 30.02 182 LEU A O 1
ATOM 1484 N N . LEU A 1 186 ? 29.758 -19.808 3.044 1.00 22.29 183 LEU A N 1
ATOM 1485 C CA . LEU A 1 186 ? 31.198 -19.623 2.909 1.00 21.33 183 LEU A CA 1
ATOM 1486 C C . LEU A 1 186 ? 31.628 -18.359 3.628 1.00 21.51 183 LEU A C 1
ATOM 1487 O O . LEU A 1 186 ? 30.999 -17.315 3.482 1.00 22.51 183 LEU A O 1
ATOM 1492 N N . THR A 1 187 ? 32.717 -18.459 4.385 1.00 20.33 184 THR A N 1
ATOM 1493 C CA . THR A 1 187 ? 33.359 -17.272 4.921 1.00 20.17 184 THR A CA 1
ATOM 1494 C C . THR A 1 187 ? 33.925 -16.455 3.776 1.00 19.28 184 THR A C 1
ATOM 1495 O O . THR A 1 187 ? 34.078 -16.946 2.666 1.00 20.61 184 THR A O 1
ATOM 1499 N N . ILE A 1 188 ? 34.270 -15.207 4.045 1.00 19.59 185 ILE A N 1
ATOM 1500 C CA . ILE A 1 188 ? 34.731 -14.370 2.965 1.00 18.55 185 ILE A CA 1
ATOM 1501 C C . ILE A 1 188 ? 36.072 -14.866 2.421 1.00 18.66 185 ILE A C 1
ATOM 1502 O O . ILE A 1 188 ? 36.316 -14.788 1.212 1.00 20.64 185 ILE A O 1
ATOM 1507 N N A LYS A 1 189 ? 36.924 -15.393 3.296 0.50 19.21 186 LYS A N 1
ATOM 1508 N N B LYS A 1 189 ? 36.918 -15.437 3.281 0.50 18.54 186 LYS A N 1
ATOM 1509 C CA A LYS A 1 189 ? 38.150 -16.038 2.859 0.50 21.40 186 LYS A CA 1
ATOM 1510 C CA B LYS A 1 189 ? 38.174 -16.049 2.839 0.50 20.32 186 LYS A CA 1
ATOM 1511 C C A LYS A 1 189 ? 37.806 -17.136 1.851 0.50 21.23 186 LYS A C 1
ATOM 1512 C C B LYS A 1 189 ? 37.906 -17.243 1.910 0.50 20.34 186 LYS A C 1
ATOM 1513 O O A LYS A 1 189 ? 38.371 -17.183 0.766 0.50 22.20 186 LYS A O 1
ATOM 1514 O O B LYS A 1 189 ? 38.648 -17.492 0.953 0.50 20.80 186 LYS A O 1
ATOM 1525 N N . GLN A 1 190 ? 36.848 -17.987 2.206 1.00 22.19 187 GLN A N 1
ATOM 1526 C CA . GLN A 1 190 ? 36.410 -19.079 1.331 1.00 21.67 187 GLN A CA 1
ATOM 1527 C C . GLN A 1 190 ? 35.820 -18.553 0.014 1.00 21.75 187 GLN A C 1
ATOM 1528 O O . GLN A 1 190 ? 36.010 -19.151 -1.041 1.00 23.46 187 GLN A O 1
ATOM 1534 N N . VAL A 1 191 ? 35.093 -17.450 0.077 1.00 20.96 188 VAL A N 1
ATOM 1535 C CA . VAL A 1 191 ? 34.586 -16.800 -1.140 1.00 20.85 188 VAL A CA 1
ATOM 1536 C C . VAL A 1 191 ? 35.734 -16.400 -2.050 1.00 23.18 188 VAL A C 1
ATOM 1537 O O . VAL A 1 191 ? 35.700 -16.665 -3.258 1.00 21.82 188 VAL A O 1
ATOM 1541 N N . ALA A 1 192 ? 36.744 -15.744 -1.479 1.00 20.98 189 ALA A N 1
ATOM 1542 C CA . ALA A 1 192 ? 37.946 -15.424 -2.237 1.00 23.02 189 ALA A CA 1
ATOM 1543 C C . ALA A 1 192 ? 38.565 -16.690 -2.851 1.00 22.52 189 ALA A C 1
ATOM 1544 O O . ALA A 1 192 ? 38.911 -16.710 -4.028 1.00 24.17 189 ALA A O 1
ATOM 1546 N N . GLU A 1 193 ? 38.708 -17.759 -2.070 1.00 22.53 190 GLU A N 1
ATOM 1547 C CA . GLU A 1 193 ? 39.314 -18.980 -2.583 1.00 24.77 190 GLU A CA 1
ATOM 1548 C C . GLU A 1 193 ? 38.505 -19.523 -3.758 1.00 24.04 190 GLU A C 1
ATOM 1549 O O . GLU A 1 193 ? 39.068 -19.973 -4.761 1.00 24.77 190 GLU A O 1
ATOM 1555 N N . LYS A 1 194 ? 37.185 -19.505 -3.618 1.00 21.99 191 LYS A N 1
ATOM 1556 C CA . LYS A 1 194 ? 36.297 -20.052 -4.643 1.00 22.68 191 LYS A CA 1
ATOM 1557 C C . LYS A 1 194 ? 36.447 -19.292 -5.961 1.00 22.33 191 LYS A C 1
ATOM 1558 O O . LYS A 1 194 ? 36.391 -19.883 -7.057 1.00 23.68 191 LYS A O 1
ATOM 1564 N N . GLU A 1 195 ? 36.572 -17.976 -5.847 1.00 21.65 192 GLU A N 1
ATOM 1565 C CA . GLU A 1 195 ? 36.552 -17.082 -7.001 1.00 20.95 192 GLU A CA 1
ATOM 1566 C C . GLU A 1 195 ? 37.945 -16.796 -7.573 1.00 23.31 192 GLU A C 1
ATOM 1567 O O . GLU A 1 195 ? 38.063 -16.158 -8.615 1.00 24.37 192 GLU A O 1
ATOM 1573 N N . GLY A 1 196 ? 38.993 -17.271 -6.912 1.00 21.66 193 GLY A N 1
ATOM 1574 C CA . GLY A 1 196 ? 40.364 -17.018 -7.369 1.00 22.87 193 GLY A CA 1
ATOM 1575 C C . GLY A 1 196 ? 40.865 -15.637 -6.983 1.00 21.65 193 GLY A C 1
ATOM 1576 O O . GLY A 1 196 ? 41.789 -15.112 -7.622 1.00 24.19 193 GLY A O 1
ATOM 1577 N N . ALA A 1 197 ? 40.288 -15.083 -5.918 1.00 22.51 194 ALA A N 1
ATOM 1578 C CA . ALA A 1 197 ? 40.724 -13.804 -5.365 1.00 21.76 194 ALA A CA 1
ATOM 1579 C C . ALA A 1 197 ? 41.749 -14.067 -4.270 1.00 22.48 194 ALA A C 1
ATOM 1580 O O . ALA A 1 197 ? 41.945 -15.209 -3.850 1.00 25.25 194 ALA A O 1
ATOM 1582 N N . THR A 1 198 ? 42.351 -12.989 -3.778 1.00 24.11 195 THR A N 1
ATOM 1583 C CA . THR A 1 198 ? 43.252 -13.057 -2.635 1.00 24.56 195 THR A CA 1
ATOM 1584 C C . THR A 1 198 ? 42.558 -12.376 -1.465 1.00 23.90 195 THR A C 1
ATOM 1585 O O . THR A 1 198 ? 42.216 -11.194 -1.541 1.00 24.09 195 THR A O 1
ATOM 1589 N N . TYR A 1 199 ? 42.345 -13.124 -0.383 1.00 23.45 196 TYR A N 1
ATOM 1590 C CA . TYR A 1 199 ? 41.795 -12.549 0.826 1.00 22.60 196 TYR A CA 1
ATOM 1591 C C . TYR A 1 199 ? 42.929 -11.938 1.665 1.00 23.07 196 TYR A C 1
ATOM 1592 O O . TYR A 1 199 ? 43.927 -12.595 1.966 1.00 24.68 196 TYR A O 1
ATOM 1601 N N . ILE A 1 200 ? 42.743 -10.677 2.039 1.00 22.87 197 ILE A N 1
ATOM 1602 C CA . ILE A 1 200 ? 43.681 -9.979 2.914 1.00 22.06 197 ILE A CA 1
ATOM 1603 C C . ILE A 1 200 ? 43.095 -9.912 4.323 1.00 21.43 197 ILE A C 1
ATOM 1604 O O . ILE A 1 200 ? 42.046 -9.297 4.538 1.00 22.54 197 ILE A O 1
ATOM 1609 N N A GLU A 1 201 ? 43.761 -10.558 5.276 0.50 24.77 198 GLU A N 1
ATOM 1610 N N B GLU A 1 201 ? 43.742 -10.580 5.270 0.50 22.82 198 GLU A N 1
ATOM 1611 C CA A GLU A 1 201 ? 43.237 -10.648 6.638 0.50 26.48 198 GLU A CA 1
ATOM 1612 C CA B GLU A 1 201 ? 43.214 -10.617 6.624 0.50 22.82 198 GLU A CA 1
ATOM 1613 C C A GLU A 1 201 ? 43.728 -9.454 7.468 0.50 24.85 198 GLU A C 1
ATOM 1614 C C B GLU A 1 201 ? 43.705 -9.395 7.395 0.50 22.90 198 GLU A C 1
ATOM 1615 O O A GLU A 1 201 ? 44.921 -9.170 7.494 0.50 25.50 198 GLU A O 1
ATOM 1616 O O B GLU A 1 201 ? 44.868 -9.024 7.297 0.50 23.99 198 GLU A O 1
ATOM 1627 N N . PRO A 1 202 ? 42.807 -8.750 8.146 1.00 23.39 199 PRO A N 1
ATOM 1628 C CA . PRO A 1 202 ? 43.237 -7.704 9.070 1.00 22.95 199 PRO A CA 1
ATOM 1629 C C . PRO A 1 202 ? 44.053 -8.309 10.223 1.00 26.00 199 PRO A C 1
ATOM 1630 O O . PRO A 1 202 ? 43.992 -9.517 10.479 1.00 25.55 199 PRO A O 1
ATOM 1634 N N . GLU A 1 203 ? 44.805 -7.480 10.925 1.00 27.00 200 GLU A N 1
ATOM 1635 C CA . GLU A 1 203 ? 45.600 -7.988 12.043 1.00 29.37 200 GLU A CA 1
ATOM 1636 C C . GLU A 1 203 ? 44.692 -8.603 13.101 1.00 28.07 200 GLU A C 1
ATOM 1637 O O . GLU A 1 203 ? 44.993 -9.669 13.651 1.00 30.31 200 GLU A O 1
ATOM 1643 N N . GLY A 1 204 ? 43.566 -7.939 13.352 1.00 24.06 201 GLY A N 1
ATOM 1644 C CA . GLY A 1 204 ? 42.587 -8.425 14.312 1.00 23.98 201 GLY A CA 1
ATOM 1645 C C . GLY A 1 204 ? 41.180 -8.306 13.775 1.00 22.12 201 GLY A C 1
ATOM 1646 O O . GLY A 1 204 ? 40.913 -7.510 12.866 1.00 23.24 201 GLY A O 1
ATOM 1647 N N . PRO A 1 205 ? 40.251 -9.094 14.334 1.00 21.38 202 PRO A N 1
ATOM 1648 C CA . PRO A 1 205 ? 38.934 -9.238 13.727 1.00 21.21 202 PRO A CA 1
ATOM 1649 C C . PRO A 1 205 ? 38.060 -7.987 13.800 1.00 19.23 202 PRO A C 1
ATOM 1650 O O . PRO A 1 205 ? 37.088 -7.892 13.057 1.00 20.33 202 PRO A O 1
ATOM 1654 N N . TRP A 1 206 ? 38.396 -7.068 14.709 1.00 20.38 203 TRP A N 1
ATOM 1655 C CA . TRP A 1 206 ? 37.586 -5.880 14.960 1.00 21.18 203 TRP A CA 1
ATOM 1656 C C . TRP A 1 206 ? 38.250 -4.599 14.461 1.00 22.70 203 TRP A C 1
ATOM 1657 O O . TRP A 1 206 ? 37.792 -3.487 14.767 1.00 22.75 203 TRP A O 1
ATOM 1668 N N . ASP A 1 207 ? 39.325 -4.758 13.701 1.00 22.71 204 ASP A N 1
ATOM 1669 C CA . ASP A 1 207 ? 40.092 -3.623 13.186 1.00 22.58 204 ASP A CA 1
ATOM 1670 C C . ASP A 1 207 ? 39.243 -2.842 12.184 1.00 20.96 204 ASP A C 1
ATOM 1671 O O . ASP A 1 207 ? 38.450 -3.421 11.437 1.00 21.20 204 ASP A O 1
ATOM 1676 N N . ASN A 1 208 ? 39.470 -1.535 12.152 1.00 22.79 205 ASN A N 1
ATOM 1677 C CA . ASN A 1 208 ? 38.964 -0.662 11.095 1.00 21.59 205 ASN A CA 1
ATOM 1678 C C . ASN A 1 208 ? 39.888 -0.798 9.880 1.00 21.18 205 ASN A C 1
ATOM 1679 O O . ASN A 1 208 ? 40.998 -0.262 9.873 1.00 22.90 205 ASN A O 1
ATOM 1684 N N . PHE A 1 209 ? 39.480 -1.620 8.917 1.00 20.15 206 PHE A N 1
ATOM 1685 C CA . PHE A 1 209 ? 40.380 -2.031 7.845 1.00 20.24 206 PHE A CA 1
ATOM 1686 C C . PHE A 1 209 ? 39.614 -2.213 6.551 1.00 18.00 206 PHE A C 1
ATOM 1687 O O . PHE A 1 209 ? 38.550 -2.828 6.537 1.00 18.93 206 PHE A O 1
ATOM 1695 N N . THR A 1 210 ? 40.185 -1.660 5.484 1.00 19.15 207 THR A N 1
ATOM 1696 C CA . THR A 1 210 ? 39.680 -1.828 4.140 1.00 19.27 207 THR A CA 1
ATOM 1697 C C . THR A 1 210 ? 40.787 -2.203 3.161 1.00 19.67 207 THR A C 1
ATOM 1698 O O . THR A 1 210 ? 41.983 -1.992 3.421 1.00 22.10 207 THR A O 1
ATOM 1702 N N . VAL A 1 211 ? 40.354 -2.748 2.029 1.00 20.20 208 VAL A N 1
ATOM 1703 C CA . VAL A 1 211 ? 41.241 -3.058 0.916 1.00 18.94 208 VAL A CA 1
ATOM 1704 C C . VAL A 1 211 ? 40.656 -2.449 -0.338 1.00 19.11 208 VAL A C 1
ATOM 1705 O O . VAL A 1 211 ? 39.462 -2.621 -0.614 1.00 19.99 208 VAL A O 1
ATOM 1709 N N . THR A 1 212 ? 41.486 -1.714 -1.082 1.00 17.84 209 THR A N 1
ATOM 1710 C CA . THR A 1 212 ? 41.098 -1.170 -2.379 1.00 19.66 209 THR A CA 1
ATOM 1711 C C . THR A 1 212 ? 41.931 -1.862 -3.439 1.00 21.74 209 THR A C 1
ATOM 1712 O O . THR A 1 212 ? 43.184 -1.888 -3.351 1.00 23.08 209 THR A O 1
ATOM 1716 N N . ASP A 1 213 ? 41.249 -2.440 -4.426 1.00 20.05 210 ASP A N 1
ATOM 1717 C CA . ASP A 1 213 ? 41.910 -2.964 -5.603 1.00 20.43 210 ASP A CA 1
ATOM 1718 C C . ASP A 1 213 ? 41.241 -2.325 -6.803 1.00 22.39 210 ASP A C 1
ATOM 1719 O O . ASP A 1 213 ? 40.195 -2.787 -7.272 1.00 21.79 210 ASP A O 1
ATOM 1724 N N . GLY A 1 214 ? 41.821 -1.225 -7.272 1.00 22.35 211 GLY A N 1
ATOM 1725 C CA . GLY A 1 214 ? 41.219 -0.463 -8.349 1.00 23.44 211 GLY A CA 1
ATOM 1726 C C . GLY A 1 214 ? 39.867 0.070 -7.929 1.00 21.73 211 GLY A C 1
ATOM 1727 O O . GLY A 1 214 ? 39.777 0.904 -7.030 1.00 22.44 211 GLY A O 1
ATOM 1728 N N . ARG A 1 215 ? 38.816 -0.444 -8.563 1.00 20.80 212 ARG A N 1
ATOM 1729 C CA . ARG A 1 215 ? 37.445 0.000 -8.297 1.00 19.73 212 ARG A CA 1
ATOM 1730 C C . ARG A 1 215 ? 36.649 -1.039 -7.498 1.00 20.17 212 ARG A C 1
ATOM 1731 O O . ARG A 1 215 ? 35.415 -1.048 -7.487 1.00 20.31 212 ARG A O 1
ATOM 1739 N N . ILE A 1 216 ? 37.374 -1.900 -6.796 1.00 19.23 213 ILE A N 1
ATOM 1740 C CA . ILE A 1 216 ? 36.763 -2.807 -5.825 1.00 19.50 213 ILE A CA 1
ATOM 1741 C C . ILE A 1 216 ? 37.252 -2.417 -4.439 1.00 19.64 213 ILE A C 1
ATOM 1742 O O . ILE A 1 216 ? 38.455 -2.359 -4.193 1.00 20.28 213 ILE A O 1
ATOM 1747 N N . VAL A 1 217 ? 36.310 -2.134 -3.548 1.00 19.36 214 VAL A N 1
ATOM 1748 C CA . VAL A 1 217 ? 36.641 -1.693 -2.193 1.00 18.58 214 VAL A CA 1
ATOM 1749 C C . VAL A 1 217 ? 35.877 -2.545 -1.191 1.00 19.16 214 VAL A C 1
ATOM 1750 O O . VAL A 1 217 ? 34.650 -2.670 -1.259 1.00 19.59 214 VAL A O 1
ATOM 1754 N N . THR A 1 218 ? 36.601 -3.163 -0.270 1.00 18.00 215 THR A N 1
ATOM 1755 C CA . THR A 1 218 ? 35.947 -3.975 0.743 1.00 17.46 215 THR A CA 1
ATOM 1756 C C . THR A 1 218 ? 36.435 -3.618 2.138 1.00 17.60 215 THR A C 1
ATOM 1757 O O . THR A 1 218 ? 37.547 -3.118 2.305 1.00 18.31 215 THR A O 1
ATOM 1761 N N . GLY A 1 219 ? 35.593 -3.897 3.137 1.00 18.18 216 GLY A N 1
ATOM 1762 C CA . GLY A 1 219 ? 35.938 -3.700 4.546 1.00 17.35 216 GLY A CA 1
ATOM 1763 C C . GLY A 1 219 ? 35.533 -4.874 5.412 1.00 18.27 216 GLY A C 1
ATOM 1764 O O . GLY A 1 219 ? 34.721 -5.710 5.014 1.00 17.56 216 GLY A O 1
ATOM 1765 N N . VAL A 1 220 ? 36.071 -4.932 6.623 1.00 16.88 217 VAL A N 1
ATOM 1766 C CA . VAL A 1 220 ? 36.043 -6.182 7.390 1.00 17.70 217 VAL A CA 1
ATOM 1767 C C . VAL A 1 220 ? 34.727 -6.436 8.148 1.00 19.00 217 VAL A C 1
ATOM 1768 O O . VAL A 1 220 ? 34.286 -7.586 8.292 1.00 19.72 217 VAL A O 1
ATOM 1772 N N . ASN A 1 221 ? 34.130 -5.378 8.679 1.00 17.89 218 ASN A N 1
ATOM 1773 C CA . ASN A 1 221 ? 33.263 -5.482 9.855 1.00 18.16 218 ASN A CA 1
ATOM 1774 C C . ASN A 1 221 ? 32.471 -4.198 10.091 1.00 20.16 218 ASN A C 1
ATOM 1775 O O . ASN A 1 221 ? 32.646 -3.210 9.381 1.00 18.43 218 ASN A O 1
ATOM 1780 N N . PRO A 1 222 ? 31.584 -4.201 11.095 1.00 19.05 219 PRO A N 1
ATOM 1781 C CA . PRO A 1 222 ? 30.824 -2.976 11.350 1.00 19.93 219 PRO A CA 1
ATOM 1782 C C . PRO A 1 222 ? 31.730 -1.783 11.643 1.00 20.20 219 PRO A C 1
ATOM 1783 O O . PRO A 1 222 ? 31.431 -0.651 11.239 1.00 23.54 219 PRO A O 1
ATOM 1787 N N . GLN A 1 223 ? 32.851 -2.047 12.309 1.00 20.60 220 GLN A N 1
ATOM 1788 C CA . GLN A 1 223 ? 33.816 -1.013 12.653 1.00 20.36 220 GLN A CA 1
ATOM 1789 C C . GLN A 1 223 ? 34.434 -0.355 11.421 1.00 20.44 220 GLN A C 1
ATOM 1790 O O . GLN A 1 223 ? 34.949 0.746 11.517 1.00 23.77 220 GLN A O 1
ATOM 1796 N N . SER A 1 224 ? 34.380 -1.035 10.274 1.00 19.24 221 SER A N 1
ATOM 1797 C CA . SER A 1 224 ? 35.022 -0.559 9.041 1.00 18.81 221 SER A CA 1
ATOM 1798 C C . SER A 1 224 ? 34.076 0.104 8.056 1.00 18.20 221 SER A C 1
ATOM 1799 O O . SER A 1 224 ? 34.498 0.498 6.971 1.00 18.79 221 SER A O 1
ATOM 1802 N N . ALA A 1 225 ? 32.797 0.205 8.400 1.00 17.96 222 ALA A N 1
ATOM 1803 C CA . ALA A 1 225 ? 31.805 0.632 7.429 1.00 18.33 222 ALA A CA 1
ATOM 1804 C C . ALA A 1 225 ? 32.013 2.071 6.959 1.00 18.96 222 ALA A C 1
ATOM 1805 O O . ALA A 1 225 ? 31.904 2.353 5.760 1.00 19.16 222 ALA A O 1
ATOM 1807 N N . VAL A 1 22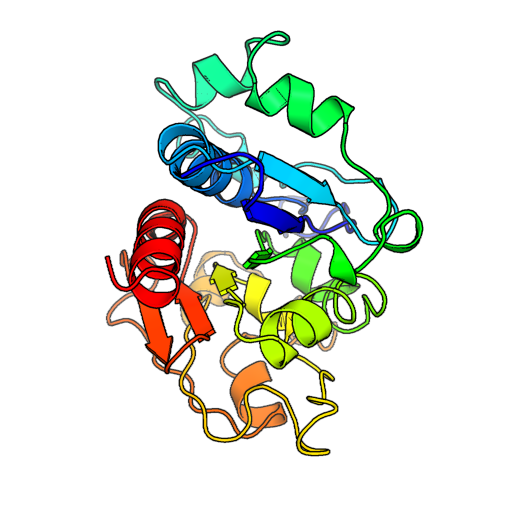6 ? 32.293 2.989 7.886 1.00 17.46 223 VAL A N 1
ATOM 1808 C CA . VAL A 1 226 ? 32.574 4.362 7.509 1.00 18.77 223 VAL A CA 1
ATOM 1809 C C . VAL A 1 226 ? 33.755 4.396 6.539 1.00 19.20 223 VAL A C 1
ATOM 1810 O 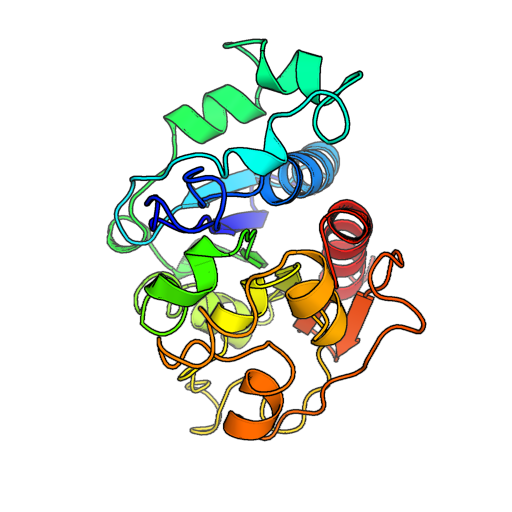O . VAL A 1 226 ? 33.676 5.000 5.465 1.00 20.12 223 VAL A O 1
ATOM 1814 N N . LYS A 1 227 ? 34.850 3.741 6.907 1.00 18.13 224 LYS A N 1
ATOM 1815 C CA . LYS A 1 227 ? 36.064 3.814 6.108 1.00 19.25 224 LYS A CA 1
ATOM 1816 C C . LYS A 1 227 ? 35.819 3.190 4.740 1.00 18.51 224 LYS A C 1
ATOM 1817 O O . LYS A 1 227 ? 36.358 3.659 3.749 1.00 19.99 224 LYS A O 1
ATOM 1823 N N . THR A 1 228 ? 35.009 2.130 4.679 1.00 18.85 225 THR A N 1
ATOM 1824 C CA . THR A 1 228 ? 34.723 1.485 3.395 1.00 18.57 225 THR A CA 1
ATOM 1825 C C . THR A 1 228 ? 34.039 2.489 2.469 1.00 20.40 225 THR A C 1
ATOM 1826 O O . THR A 1 228 ? 34.443 2.653 1.318 1.00 19.35 225 THR A O 1
ATOM 1830 N N . ALA A 1 229 ? 33.035 3.192 2.982 1.00 18.92 226 ALA A N 1
ATOM 1831 C CA . ALA A 1 229 ? 32.359 4.230 2.209 1.00 19.39 226 ALA A CA 1
ATOM 1832 C C . ALA A 1 229 ? 33.291 5.366 1.801 1.00 18.31 226 ALA A C 1
ATOM 1833 O O . ALA A 1 229 ? 33.258 5.823 0.656 1.00 19.48 226 ALA A O 1
ATOM 1835 N N . GLU A 1 230 ? 34.130 5.823 2.727 1.00 19.94 227 GLU A N 1
ATOM 1836 C CA . GLU A 1 230 ? 35.072 6.885 2.416 1.00 20.42 227 GLU A CA 1
ATOM 1837 C C . GLU A 1 230 ? 36.034 6.413 1.339 1.00 20.47 227 GLU A C 1
ATOM 1838 O O . GLU A 1 230 ? 36.386 7.179 0.442 1.00 21.79 227 GLU A O 1
ATOM 1844 N N . ASP A 1 231 ? 36.470 5.161 1.419 1.00 18.31 228 ASP A N 1
ATOM 1845 C CA . ASP A 1 231 ? 37.450 4.649 0.452 1.00 18.23 228 ASP A CA 1
ATOM 1846 C C . ASP A 1 231 ? 36.789 4.333 -0.910 1.00 20.17 228 ASP A C 1
ATOM 1847 O O . ASP A 1 231 ? 37.456 4.341 -1.948 1.00 20.44 228 ASP A O 1
ATOM 1852 N N . VAL A 1 232 ? 35.482 4.070 -0.906 1.00 17.85 229 VAL A N 1
ATOM 1853 C CA . VAL A 1 232 ? 34.733 4.041 -2.149 1.00 17.25 229 VAL A CA 1
ATOM 1854 C C . VAL A 1 232 ? 34.800 5.403 -2.840 1.00 19.91 229 VAL A C 1
ATOM 1855 O O . VAL A 1 232 ? 35.111 5.493 -4.023 1.00 20.35 229 VAL A O 1
ATOM 1859 N N . ILE A 1 233 ? 34.523 6.465 -2.096 1.00 19.04 230 ILE A N 1
ATOM 1860 C CA . ILE A 1 233 ? 34.603 7.821 -2.666 1.00 19.50 230 ILE A CA 1
ATOM 1861 C C . ILE A 1 233 ? 36.001 8.079 -3.238 1.00 21.47 230 ILE A C 1
ATOM 1862 O O . ILE A 1 233 ? 36.149 8.583 -4.356 1.00 21.38 230 ILE A O 1
ATOM 1867 N N . ALA A 1 234 ? 37.027 7.703 -2.477 1.00 20.57 231 ALA A N 1
ATOM 1868 C CA . ALA A 1 234 ? 38.414 7.880 -2.915 1.00 23.49 231 ALA A CA 1
ATOM 1869 C C . ALA A 1 234 ? 38.686 7.169 -4.241 1.00 22.04 231 ALA A C 1
ATOM 1870 O O . ALA A 1 234 ? 39.434 7.681 -5.089 1.00 25.73 231 ALA A O 1
ATOM 1872 N N . ALA A 1 235 ? 38.138 5.966 -4.391 1.00 20.92 232 ALA A N 1
ATOM 1873 C CA . ALA A 1 235 ? 38.421 5.143 -5.573 1.00 21.03 232 ALA A CA 1
ATOM 1874 C C . ALA A 1 235 ? 37.619 5.626 -6.782 1.00 22.71 232 ALA A C 1
ATOM 1875 O O . ALA A 1 235 ? 38.049 5.471 -7.927 1.00 23.82 232 ALA A O 1
ATOM 1877 N N . PHE A 1 236 ? 36.483 6.252 -6.496 1.00 22.37 233 PHE A N 1
ATOM 1878 C CA . PHE A 1 236 ? 35.458 6.608 -7.495 1.00 21.95 233 PHE A CA 1
ATOM 1879 C C . PHE A 1 236 ? 35.760 7.963 -8.113 1.00 23.81 233 PHE A C 1
ATOM 1880 O O . PHE A 1 236 ? 35.590 8.152 -9.315 1.00 23.99 233 PHE A O 1
ATOM 1888 N N . GLU A 1 237 ? 36.178 8.914 -7.277 1.00 25.75 234 GLU A N 1
ATOM 1889 C CA . GLU A 1 237 ? 36.538 10.266 -7.711 1.00 27.18 234 GLU A CA 1
ATOM 1890 C C . GLU A 1 237 ? 38.029 10.356 -8.077 1.00 30.27 234 GLU A C 1
ATOM 1891 O O . GLU A 1 237 ? 38.794 9.434 -7.810 1.00 34.26 234 GLU A O 1
ATOM 1897 N N . CYS A 1 238 ? 38.460 11.460 -8.672 1.00 35.76 235 CYS A N 1
ATOM 1898 C CA . CYS A 1 238 ? 39.902 11.605 -8.904 1.00 42.09 235 CYS A CA 1
ATOM 1899 C C . CYS A 1 238 ? 40.664 12.545 -7.959 1.00 49.36 235 CYS A C 1
ATOM 1900 O O . CYS A 1 238 ? 41.781 12.961 -8.275 1.00 59.49 235 CYS A O 1
ATOM 1903 N N . ASN A 1 239 ? 40.103 12.849 -6.788 1.00 61.24 236 ASN A N 1
ATOM 1904 C CA . ASN A 1 239 ? 39.119 13.929 -6.605 1.00 71.18 236 ASN A CA 1
ATOM 1905 C C . ASN A 1 239 ? 39.579 15.259 -7.211 1.00 80.65 236 ASN A C 1
ATOM 1906 O O . ASN A 1 239 ? 40.730 15.682 -7.061 1.00 78.33 236 ASN A O 1
#

Radius of gyration: 16.08 Å; Cα contacts (8 Å, |Δi|>4): 591; chains: 1; bounding box: 35×42×43 Å

Solvent-accessible surface area: 10211 Å² total; per-residue (Å²): 67,45,112,155,23,61,0,0,0,0,0,0,22,57,45,86,90,18,17,106,90,45,102,84,0,0,0,22,0,7,0,0,0,38,0,7,15,25,0,75,150,61,24,4,60,20,27,1,0,0,35,69,26,85,61,12,53,0,50,53,0,60,59,108,126,83,8,78,51,135,35,97,115,40,43,79,74,117,120,12,106,1,29,86,11,26,186,71,21,78,88,3,63,102,28,70,37,98,69,9,32,0,0,0,0,0,0,2,9,0,0,9,67,22,0,10,99,1,137,56,0,6,112,2,0,5,20,0,21,41,100,45,3,0,0,0,0,0,6,0,0,0,0,0,1,18,63,13,80,7,88,157,86,55,82,28,6,0,108,64,61,104,0,0,0,4,0,58,93,0,1,89,98,71,44,0,33,118,57,0,106,188,41,127,18,44,4,0,105,61,0,1,140,107,10,36,14,67,30,54,86,5,185,17,27,101,55,92,61,15,15,72,36,55,78,1,0,0,0,0,0,14,76,0,0,59,73,0,0,90,30,0,20,70,28,52,51,133,139

GO terms:
  GO:0062040 fungal biofilm matrix (C, IDA)
  GO:0030445 yeast-form cell wall (C, IDA)
  GO:0030446 hyphal cell wall (C, IDA)
  GO:0051596 methylglyoxal catabolic process (P, IDA)
  GO:0019172 glyoxalase III activity (F, IDA)
  GO:0051596 methylglyoxal catabolic process (P, IMP)
  GO:0019172 glyoxalase III activity (F, IMP)

InterPro domains:
  IPR002818 DJ-1/PfpI [PF01965] (27-230)
  IPR029062 Class I glutamine amidotransferase-like [G3DSA:3.40.50.880] (1-236)
  IPR029062 Class I glutamine amidotransferase-like [SSF52317] (2-233)
  IPR050325 Protein/nucleic acid deglycase [PTHR48094] (2-232)

CATH classification: 3.40.50.880

Nearest PDB structures (foldseek):
  4lru-assembly1_A  TM=1.004E+00  e=9.660E-55  Candida albicans SC5314
  4qyx-assembly1_A  TM=9.902E-01  e=2.625E-37  Saccharomyces cerevisiae
  1qvz-assembly1_B  TM=9.924E-01  e=7.626E-37  Saccharomyces cerevisiae
  1qvv-assembly1_D-2  TM=9.911E-01  e=5.330E-36  Saccharomyces cerevisiae
  3mii-assembly1_B  TM=9.770E-01  e=5.733E-32  Saccharomyces cerevisiae S288C

Organism: Candida albicans (strain SC5314 / ATCC MYA-2876) (NCBI:txid237561)

Secondary structure (DSSP, 8-state):
--TTSEEEEE------B-STTS-B--B-HHHHHHHHHHHHHHT-EEEEEESSS---B-GGGSSTTTS-HHHHHHHH-TTSHHHHHHHT-EEGGGS-GGG-SEEEE--STTHHHHGGG-HHHHHHHHHHHHTT-EEEEETTGGGGGTT-EETTTTEETTTT-EE--S-HHHHHHTT-HHHHHHTTPPPHHHHHHHHT-EEPPPSSTT---EEEETTEEEE-SGGGHHHHHHHHHHHH---

Foldseek 3Di:
DEQLAEEEEEWFQFWAQAAPVRFIKWFQQLLRVLLVVLCVVVHYHYAYEYQALHTDHRPVNCDCVNAHDVNVVLVVPCPHPSNVRNVRYYNLVVDDLLSHQEYEFGDIPSCLVALLPSVSSLSSQLNNVVVQGAYEYEAQRCSNQQVRCRPVPRARPQAAHEFEHADPVNCVVRPCNVVCVVVVRDDVCRSCVNRNHHYDDDPDRLDQDWDDGQRYIYYYDSNNSNVSSVVNVVNGDVD